Protein AF-A0A550BS12-F1 (afdb_monomer_lite)

Structure (mmCIF, N/CA/C/O backbone):
data_AF-A0A550BS12-F1
#
_entry.id   AF-A0A550BS12-F1
#
loop_
_atom_site.group_PDB
_atom_site.id
_atom_site.type_symbol
_atom_site.label_atom_id
_atom_site.label_alt_id
_atom_site.label_comp_id
_atom_site.label_asym_id
_atom_site.label_entity_id
_atom_site.label_seq_id
_atom_site.pdbx_PDB_ins_code
_atom_site.Cartn_x
_atom_site.Cartn_y
_atom_site.Cartn_z
_atom_site.occupancy
_atom_site.B_iso_or_equiv
_atom_site.auth_seq_id
_atom_site.auth_comp_id
_atom_site.auth_asym_id
_atom_site.auth_atom_id
_atom_site.pdbx_PDB_model_num
ATOM 1 N N . MET A 1 1 ? -56.065 -2.507 -27.564 1.00 44.84 1 MET A N 1
ATOM 2 C CA . MET A 1 1 ? -55.427 -1.195 -27.770 1.00 44.84 1 MET A CA 1
ATOM 3 C C . MET A 1 1 ? -54.197 -1.210 -26.890 1.00 44.84 1 MET A C 1
ATOM 5 O O . MET A 1 1 ? -54.349 -1.292 -25.681 1.00 44.84 1 MET A O 1
ATOM 9 N N . ALA A 1 2 ? -53.031 -1.384 -27.509 1.00 40.47 2 ALA A N 1
ATOM 10 C CA . ALA A 1 2 ? -51.744 -1.452 -26.832 1.00 40.47 2 ALA A CA 1
ATOM 11 C C . ALA A 1 2 ? -51.098 -0.079 -26.998 1.00 40.47 2 ALA A C 1
ATOM 13 O O . ALA A 1 2 ? -50.898 0.345 -28.134 1.00 40.47 2 ALA A O 1
ATOM 14 N N . ASP A 1 3 ? -50.856 0.612 -25.889 1.00 48.25 3 ASP A N 1
ATOM 15 C CA . ASP A 1 3 ? -50.138 1.880 -25.893 1.00 48.25 3 ASP A CA 1
ATOM 16 C C . ASP A 1 3 ? -48.639 1.605 -25.743 1.00 48.25 3 ASP A C 1
ATOM 18 O O . ASP A 1 3 ? -48.168 1.113 -24.715 1.00 48.25 3 ASP A O 1
ATOM 22 N N . ASP A 1 4 ? -47.924 1.905 -26.826 1.00 46.22 4 ASP A N 1
ATOM 23 C CA . ASP A 1 4 ? -46.477 2.070 -26.912 1.00 46.22 4 ASP A CA 1
ATOM 24 C C . ASP A 1 4 ? -46.043 3.218 -25.989 1.00 46.22 4 ASP A C 1
ATOM 26 O O . ASP A 1 4 ? -46.394 4.380 -26.211 1.00 46.22 4 ASP A O 1
ATOM 30 N N . VAL A 1 5 ? -45.255 2.912 -24.957 1.00 51.62 5 VAL A N 1
ATOM 31 C CA . VAL A 1 5 ? -44.595 3.931 -24.132 1.00 51.62 5 VAL A CA 1
ATOM 32 C C . VAL A 1 5 ? -43.124 3.977 -24.522 1.00 51.62 5 VAL A C 1
ATOM 34 O O . VAL A 1 5 ? -42.319 3.141 -24.113 1.00 51.62 5 VAL A O 1
ATOM 37 N N . ALA A 1 6 ? -42.796 4.976 -25.338 1.00 48.19 6 ALA A N 1
ATOM 38 C CA . ALA A 1 6 ? -41.441 5.333 -25.722 1.00 48.19 6 ALA A CA 1
ATOM 39 C C . ALA A 1 6 ? -40.621 5.813 -24.509 1.00 48.19 6 ALA A C 1
ATOM 41 O O . ALA A 1 6 ? -41.079 6.632 -23.708 1.00 48.19 6 ALA A O 1
ATOM 42 N N . CYS A 1 7 ? -39.383 5.328 -24.397 1.00 40.44 7 CYS A N 1
ATOM 43 C CA . CYS A 1 7 ? -38.399 5.818 -23.434 1.00 40.44 7 CYS A CA 1
ATOM 44 C C . CYS A 1 7 ? -37.936 7.242 -23.800 1.00 40.44 7 CYS A C 1
ATOM 46 O O . CYS A 1 7 ? -37.566 7.463 -24.954 1.00 40.44 7 CYS A O 1
ATOM 48 N N . PRO A 1 8 ? -37.870 8.193 -22.851 1.00 42.75 8 PRO A N 1
ATOM 49 C CA . PRO A 1 8 ? -37.235 9.481 -23.101 1.00 42.75 8 PRO A CA 1
ATOM 50 C C . PRO A 1 8 ? -35.701 9.377 -23.065 1.00 42.75 8 PRO A C 1
ATOM 52 O O . PRO A 1 8 ? -35.114 8.809 -22.141 1.00 42.75 8 PRO A O 1
ATOM 55 N N . GLU A 1 9 ? -35.065 9.962 -24.081 1.00 43.22 9 GLU A N 1
ATOM 56 C CA . GLU A 1 9 ? -33.620 10.166 -24.192 1.00 43.22 9 GLU A CA 1
ATOM 57 C C . GLU A 1 9 ? -33.103 11.104 -23.088 1.00 43.22 9 GLU A C 1
ATOM 59 O O . GLU A 1 9 ? -33.682 12.156 -22.808 1.00 43.22 9 GLU A O 1
ATOM 64 N N . VAL A 1 10 ? -31.983 10.733 -22.464 1.00 44.88 10 VAL A N 1
ATOM 65 C CA . VAL A 1 10 ? -31.297 11.552 -21.456 1.00 44.88 10 VAL A CA 1
ATOM 66 C C . VAL A 1 10 ? -30.259 12.446 -22.152 1.00 44.88 10 VAL A C 1
ATOM 68 O O . VAL A 1 10 ? -29.442 11.930 -22.916 1.00 44.88 10 VAL A O 1
ATOM 71 N N . PRO A 1 11 ? -30.229 13.767 -21.889 1.00 38.25 11 PRO A N 1
ATOM 72 C CA . PRO A 1 11 ? -29.261 14.669 -22.504 1.00 38.25 11 PRO A CA 1
ATOM 73 C C . PRO A 1 11 ? -27.847 14.475 -21.937 1.00 38.25 11 PRO A C 1
ATOM 75 O O . PRO A 1 11 ? -27.630 14.427 -20.724 1.00 38.25 11 PRO A O 1
ATOM 78 N N . VAL A 1 12 ? -26.869 14.420 -22.843 1.00 50.84 12 VAL A N 1
ATOM 79 C CA . VAL A 1 12 ? -25.431 14.385 -22.549 1.00 50.84 12 VAL A CA 1
ATOM 80 C C . VAL A 1 12 ? -24.992 15.759 -22.037 1.00 50.84 12 VAL A C 1
ATOM 82 O O . VAL A 1 12 ? -24.910 16.721 -22.799 1.00 50.84 12 VAL A O 1
ATOM 85 N N . ILE A 1 13 ? -24.697 15.861 -20.740 1.00 42.22 13 ILE A N 1
ATOM 86 C CA . ILE A 1 13 ? -24.109 17.067 -20.146 1.00 42.22 13 ILE A CA 1
ATOM 87 C C . ILE A 1 13 ? -22.588 17.000 -20.312 1.00 42.22 13 ILE A C 1
ATOM 89 O O . ILE A 1 13 ? -21.927 16.082 -19.829 1.00 42.22 13 ILE A O 1
ATOM 93 N N . GLY A 1 14 ? -22.059 17.981 -21.046 1.00 37.38 14 GLY A N 1
ATOM 94 C CA . GLY A 1 14 ? -20.660 18.099 -21.436 1.00 37.38 14 GLY A CA 1
ATOM 95 C C . GLY A 1 14 ? -19.685 18.242 -20.266 1.00 37.38 14 GLY A C 1
ATOM 96 O O . GLY A 1 14 ? -19.951 18.910 -19.267 1.00 37.38 14 GLY A O 1
ATOM 97 N N . ALA A 1 15 ? -18.519 17.619 -20.428 1.00 38.50 15 ALA A N 1
ATOM 98 C CA . ALA A 1 15 ? -17.394 17.733 -19.513 1.00 38.50 15 ALA A CA 1
ATOM 99 C C . ALA A 1 15 ? -16.809 19.164 -19.521 1.00 38.50 15 ALA A C 1
ATOM 101 O O . ALA A 1 15 ? -16.601 19.728 -20.599 1.00 38.50 15 ALA A O 1
ATOM 102 N N . PRO A 1 16 ? -16.489 19.762 -18.358 1.00 38.81 16 PRO A N 1
ATOM 103 C CA . PRO A 1 16 ? -15.848 21.069 -18.313 1.00 38.81 16 PRO A CA 1
ATOM 104 C C . PRO A 1 16 ? -14.373 21.000 -18.741 1.00 38.81 16 PRO A C 1
ATOM 106 O O . PRO A 1 16 ? -13.604 20.129 -18.328 1.00 38.81 16 PRO A O 1
ATOM 109 N N . ALA A 1 17 ? -13.993 21.969 -19.575 1.00 41.59 17 ALA A N 1
ATOM 110 C CA . ALA A 1 17 ? -12.669 22.153 -20.152 1.00 41.59 17 ALA A CA 1
ATOM 111 C C . ALA A 1 17 ? -11.564 22.307 -19.088 1.00 41.59 17 ALA A C 1
ATOM 113 O O . ALA A 1 17 ? -11.653 23.134 -18.178 1.00 41.59 17 ALA A O 1
ATOM 114 N N . ARG A 1 18 ? -10.477 21.542 -19.241 1.00 38.53 18 ARG A N 1
ATOM 115 C CA . ARG A 1 18 ? -9.260 21.665 -18.427 1.00 38.53 18 ARG A CA 1
ATOM 116 C C . ARG A 1 18 ? -8.434 22.868 -18.893 1.00 38.53 18 ARG A C 1
ATOM 118 O O . ARG A 1 18 ? -7.925 22.874 -20.011 1.00 38.53 18 ARG A O 1
ATOM 125 N N . ARG A 1 19 ? -8.252 23.861 -18.015 1.00 37.38 19 ARG A N 1
ATOM 126 C CA . ARG A 1 19 ? -7.203 24.886 -18.154 1.00 37.38 19 ARG A CA 1
ATOM 127 C C . ARG A 1 19 ? -5.831 24.220 -18.015 1.00 37.38 19 ARG A C 1
ATOM 129 O O . ARG A 1 19 ? -5.554 23.569 -17.012 1.00 37.38 19 ARG A O 1
ATOM 136 N N . ARG A 1 20 ? -4.990 24.397 -19.031 1.00 35.41 20 ARG A N 1
ATOM 137 C CA . ARG A 1 20 ? -3.573 24.020 -19.048 1.00 35.41 20 ARG A CA 1
ATOM 138 C C . ARG A 1 20 ? -2.805 25.120 -18.308 1.00 35.41 20 ARG A C 1
ATOM 140 O O . ARG A 1 20 ? -2.862 26.269 -18.730 1.00 35.41 20 ARG A O 1
ATOM 147 N N . VAL A 1 21 ? -2.138 24.785 -17.206 1.00 34.66 21 VAL A N 1
ATOM 148 C CA . VAL A 1 21 ? -1.129 25.660 -16.589 1.00 34.66 21 VAL A CA 1
ATOM 149 C C . VAL A 1 21 ? 0.226 25.151 -17.063 1.00 34.66 21 VAL A C 1
ATOM 151 O O . VAL A 1 21 ? 0.545 23.977 -16.883 1.00 34.66 21 VAL A O 1
ATOM 154 N N . GLN A 1 22 ? 0.956 26.020 -17.749 1.00 35.06 22 GLN A N 1
ATOM 155 C CA . GLN A 1 22 ? 2.302 25.801 -18.260 1.00 35.06 22 GLN A CA 1
ATOM 156 C C . GLN A 1 22 ? 3.276 26.314 -17.192 1.00 35.06 22 GLN A C 1
ATOM 158 O O . GLN A 1 22 ? 3.094 27.423 -16.696 1.00 35.06 22 GLN A O 1
ATOM 163 N N . PHE A 1 23 ? 4.240 25.488 -16.789 1.00 32.47 23 PHE A N 1
ATOM 164 C CA . PHE A 1 23 ? 5.355 25.904 -15.941 1.00 32.47 23 PHE A CA 1
ATOM 165 C C . PHE A 1 23 ? 6.615 25.852 -16.797 1.00 32.47 23 PHE A C 1
ATOM 167 O O . PHE A 1 23 ? 7.007 24.776 -17.248 1.00 32.47 23 PHE A O 1
ATOM 174 N N . ASP A 1 24 ? 7.201 27.020 -17.032 1.00 36.47 24 ASP A N 1
ATOM 175 C CA . ASP A 1 24 ? 8.518 27.159 -17.633 1.00 36.47 24 ASP A CA 1
ATOM 176 C C . ASP A 1 24 ? 9.569 26.938 -16.535 1.00 36.47 24 ASP A C 1
ATOM 178 O O . ASP A 1 24 ? 9.563 27.614 -15.505 1.00 36.47 24 ASP A O 1
ATOM 182 N N . CYS A 1 25 ? 10.442 25.949 -16.734 1.00 31.53 25 CYS A N 1
ATOM 183 C CA . CYS A 1 25 ? 11.636 25.749 -15.918 1.00 31.53 25 CYS A CA 1
ATOM 184 C C . CYS A 1 25 ? 12.833 26.324 -16.677 1.00 31.53 25 CYS A C 1
ATOM 186 O O . CYS A 1 25 ? 13.314 25.709 -17.629 1.00 31.53 25 CYS A O 1
ATOM 188 N N . GLU A 1 26 ? 13.317 27.482 -16.242 1.00 35.09 26 GLU A N 1
ATOM 189 C CA . GLU A 1 26 ? 14.605 28.030 -16.660 1.00 35.09 26 GLU A CA 1
ATOM 190 C C . GLU A 1 26 ? 15.681 27.738 -15.605 1.00 35.09 26 GLU A C 1
ATOM 192 O O . GLU A 1 26 ? 15.457 27.903 -14.407 1.00 35.09 26 GLU A O 1
ATOM 197 N N . GLY A 1 27 ? 16.873 27.367 -16.084 1.00 34.84 27 GLY A N 1
ATOM 198 C CA . GLY A 1 27 ? 18.131 27.748 -15.441 1.00 34.84 27 GLY A CA 1
ATOM 199 C C . GLY A 1 27 ? 18.809 26.704 -14.558 1.00 34.84 27 GLY A C 1
ATOM 200 O O . GLY A 1 27 ? 18.853 26.853 -13.342 1.00 34.84 27 GLY A O 1
ATOM 201 N N . ALA A 1 28 ? 19.439 25.706 -15.182 1.00 35.81 28 ALA A N 1
ATOM 202 C CA . ALA A 1 28 ? 20.638 25.089 -14.622 1.00 35.81 28 ALA A CA 1
ATOM 203 C C . ALA A 1 28 ? 21.864 25.910 -15.056 1.00 35.81 28 ALA A C 1
ATOM 205 O O . ALA A 1 28 ? 21.991 26.246 -16.233 1.00 35.81 28 ALA A O 1
ATOM 206 N N . SER A 1 29 ? 22.770 26.197 -14.124 1.00 45.62 29 SER A N 1
ATOM 207 C CA . SER A 1 29 ? 24.131 26.635 -14.436 1.00 45.62 29 SER A CA 1
ATOM 208 C C . SER A 1 29 ? 25.113 26.008 -13.450 1.00 45.62 29 SER A C 1
ATOM 210 O O . SER A 1 29 ? 24.994 26.188 -12.237 1.00 45.62 29 SER A O 1
ATOM 212 N N . GLU A 1 30 ? 26.048 25.256 -14.023 1.00 46.88 30 GLU A N 1
ATOM 213 C CA . GLU A 1 30 ? 27.242 24.649 -13.435 1.00 46.88 30 GLU A CA 1
ATOM 214 C C . GLU A 1 30 ? 28.203 25.683 -12.836 1.00 46.88 30 GLU A C 1
ATOM 216 O O . GLU A 1 30 ? 28.310 26.801 -13.341 1.00 46.88 30 GLU A O 1
ATOM 221 N N . SER A 1 31 ? 28.968 25.284 -11.814 1.00 45.25 31 SER A N 1
ATOM 222 C CA . SER A 1 31 ? 30.443 25.397 -11.813 1.00 45.25 31 SER A CA 1
ATOM 223 C C . SER A 1 31 ? 31.066 24.698 -10.588 1.00 45.25 31 SER A C 1
ATOM 225 O O . SER A 1 31 ? 30.893 25.130 -9.455 1.00 45.25 31 SER A O 1
ATOM 227 N N . ASP A 1 32 ? 31.705 23.557 -10.869 1.00 40.38 32 ASP A N 1
ATOM 228 C CA . ASP A 1 32 ? 33.093 23.135 -10.589 1.00 40.38 32 ASP A CA 1
ATOM 229 C C . ASP A 1 32 ? 33.810 23.257 -9.214 1.00 40.38 32 ASP A C 1
ATOM 231 O O . ASP A 1 32 ? 33.458 24.069 -8.362 1.00 40.38 32 ASP A O 1
ATOM 235 N N . PRO A 1 33 ? 34.841 22.400 -8.984 1.00 59.78 33 PRO A N 1
ATOM 236 C CA . PRO A 1 33 ? 35.255 21.916 -7.667 1.00 59.78 33 PRO A CA 1
ATOM 237 C C . PRO A 1 33 ? 36.542 22.564 -7.126 1.00 59.78 33 PRO A C 1
ATOM 239 O O . PRO A 1 33 ? 37.391 23.036 -7.878 1.00 59.78 33 PRO A O 1
ATOM 242 N N . VAL A 1 34 ? 36.739 22.474 -5.805 1.00 44.56 34 VAL A N 1
ATOM 243 C CA . VAL A 1 34 ? 38.023 22.739 -5.134 1.00 44.56 34 VAL A CA 1
ATOM 244 C C . VAL A 1 34 ? 38.313 21.648 -4.096 1.00 44.56 34 VAL A C 1
ATOM 246 O O . VAL A 1 34 ? 37.509 21.351 -3.217 1.00 44.56 34 VAL A O 1
ATOM 249 N N . SER A 1 35 ? 39.496 21.060 -4.215 1.00 43.62 35 SER A N 1
ATOM 250 C CA . SER A 1 35 ? 40.311 20.408 -3.172 1.00 43.62 35 SER A CA 1
ATOM 251 C C . SER A 1 35 ? 41.733 21.002 -3.321 1.00 43.62 35 SER A C 1
ATOM 253 O O . SER A 1 35 ? 41.942 21.656 -4.352 1.00 43.62 35 SER A O 1
ATOM 255 N N . PRO A 1 36 ? 42.739 20.777 -2.444 1.00 63.91 36 PRO A N 1
ATOM 256 C CA . PRO A 1 36 ? 42.843 19.891 -1.269 1.00 63.91 36 PRO A CA 1
ATOM 257 C C . PRO A 1 36 ? 43.584 20.563 -0.063 1.00 63.91 36 PRO A C 1
ATOM 259 O O . PRO A 1 36 ? 43.604 21.788 0.020 1.00 63.91 36 PRO A O 1
ATOM 262 N N . ASP A 1 37 ? 44.195 19.733 0.804 1.00 45.88 37 ASP A N 1
ATOM 263 C CA . ASP A 1 37 ? 45.230 20.001 1.839 1.00 45.88 37 ASP A CA 1
ATOM 264 C C . ASP A 1 37 ? 44.692 20.352 3.250 1.00 45.88 37 ASP A C 1
ATOM 266 O O . ASP A 1 37 ? 43.723 21.089 3.385 1.00 45.88 37 ASP A O 1
ATOM 270 N N . ASP A 1 38 ? 45.202 19.870 4.392 1.00 45.91 38 ASP A N 1
ATOM 271 C CA . ASP A 1 38 ? 46.393 19.092 4.765 1.00 45.91 38 ASP A CA 1
ATOM 272 C C . ASP A 1 38 ? 46.217 18.591 6.232 1.00 45.91 38 ASP A C 1
ATOM 274 O O . ASP A 1 38 ? 45.546 19.248 7.024 1.00 45.91 38 ASP A O 1
ATOM 278 N N . ASN A 1 39 ? 46.845 17.453 6.563 1.00 47.69 39 ASN A N 1
ATOM 279 C CA . ASN A 1 39 ? 47.357 16.946 7.863 1.00 47.69 39 ASN A CA 1
ATOM 280 C C . ASN A 1 39 ? 46.702 17.329 9.218 1.00 47.69 39 ASN A C 1
ATOM 282 O O . ASN A 1 39 ? 46.759 18.485 9.625 1.00 47.69 39 ASN A O 1
ATOM 286 N N . ASP A 1 40 ? 46.322 16.319 10.022 1.00 50.81 40 ASP A N 1
ATOM 287 C CA . ASP A 1 40 ? 46.572 16.317 11.481 1.00 50.81 40 ASP A CA 1
ATOM 288 C C . ASP A 1 40 ? 46.514 14.882 12.058 1.00 50.81 40 ASP A C 1
ATOM 290 O O . ASP A 1 40 ? 45.444 14.284 12.191 1.00 50.81 40 ASP A O 1
ATOM 294 N N . ASP A 1 41 ? 47.683 14.321 12.384 1.00 50.50 41 ASP A N 1
ATOM 295 C CA . ASP A 1 41 ? 47.837 13.060 13.119 1.00 50.50 41 ASP A CA 1
ATOM 296 C C . ASP A 1 41 ? 47.788 13.346 14.629 1.00 50.50 41 ASP A C 1
ATOM 298 O O . ASP A 1 41 ? 48.803 13.620 15.274 1.00 50.50 41 ASP A O 1
ATOM 302 N N . GLY A 1 42 ? 46.585 13.283 15.202 1.00 43.84 42 GLY A N 1
ATOM 303 C CA . GLY A 1 42 ? 46.337 13.419 16.637 1.00 43.84 42 GLY A CA 1
ATOM 304 C C . GLY A 1 42 ? 45.984 12.085 17.295 1.00 43.84 42 GLY A C 1
ATOM 305 O O . GLY A 1 42 ? 44.813 11.724 17.400 1.00 43.84 42 GLY A O 1
ATOM 306 N N . GLU A 1 43 ? 46.990 11.360 17.785 1.00 48.25 43 GLU A N 1
ATOM 307 C CA . GLU A 1 43 ? 46.813 10.201 18.665 1.00 48.25 43 GLU A CA 1
ATOM 308 C C . GLU A 1 43 ? 46.358 10.681 20.060 1.00 48.25 43 GLU A C 1
ATOM 310 O 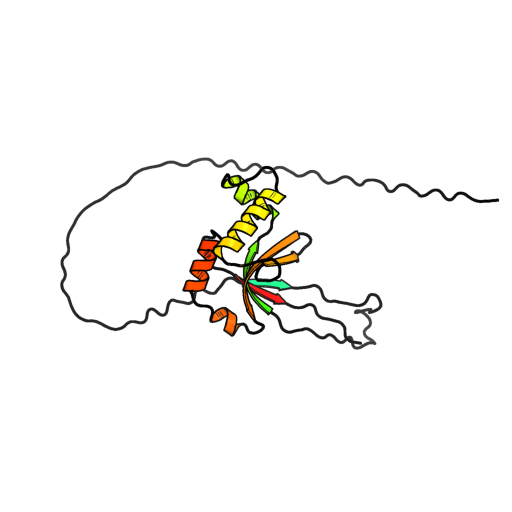O . GLU A 1 43 ? 47.081 11.391 20.763 1.00 48.25 43 GLU A O 1
ATOM 315 N N . GLY A 1 44 ? 45.138 10.320 20.475 1.00 38.56 44 GLY A N 1
ATOM 316 C CA . GLY A 1 44 ? 44.574 10.804 21.734 1.00 38.56 44 GLY A CA 1
ATOM 317 C C . GLY A 1 44 ? 43.327 10.068 22.225 1.00 38.56 44 GLY A C 1
ATOM 318 O O . GLY A 1 44 ? 42.213 10.468 21.924 1.00 38.56 44 GLY A O 1
ATOM 319 N N . LYS A 1 45 ? 43.570 9.085 23.102 1.00 36.34 45 LYS A N 1
ATOM 320 C CA . LYS A 1 45 ? 42.778 8.679 24.282 1.00 36.34 45 LYS A CA 1
ATOM 321 C C . LYS A 1 45 ? 41.338 8.163 24.145 1.00 36.34 45 LYS A C 1
ATOM 323 O O . LYS A 1 45 ? 40.407 8.839 23.722 1.00 36.34 45 LYS A O 1
ATOM 328 N N . ASP A 1 46 ? 41.178 6.997 24.771 1.00 46.12 46 ASP A N 1
ATOM 329 C CA . ASP A 1 46 ? 39.967 6.442 25.368 1.00 46.12 46 ASP A CA 1
ATOM 330 C C . ASP A 1 46 ? 38.957 7.502 25.821 1.00 46.12 46 ASP A C 1
ATOM 332 O O . ASP A 1 46 ? 39.202 8.254 26.766 1.00 46.12 46 ASP A O 1
ATOM 336 N N . THR A 1 47 ? 37.767 7.504 25.219 1.00 33.62 47 THR A N 1
ATOM 337 C CA . THR A 1 47 ? 36.578 7.987 25.922 1.00 33.62 47 THR A CA 1
ATOM 338 C C . THR A 1 47 ? 35.309 7.295 25.436 1.00 33.62 47 THR A C 1
ATOM 340 O O . THR A 1 47 ? 34.963 7.338 24.264 1.00 33.62 47 THR A O 1
ATOM 343 N N . ALA A 1 48 ? 34.604 6.727 26.413 1.00 32.97 48 ALA A N 1
ATOM 344 C CA . ALA A 1 48 ? 33.153 6.662 26.515 1.00 32.97 48 ALA A CA 1
ATOM 345 C C . ALA A 1 48 ? 32.368 5.921 25.419 1.00 32.97 48 ALA A C 1
ATOM 347 O O . ALA A 1 48 ? 32.150 6.395 24.306 1.00 32.97 48 ALA A O 1
ATOM 348 N N . GLY A 1 49 ? 31.735 4.827 25.854 1.00 43.62 49 GLY A N 1
ATOM 349 C CA . GLY A 1 49 ? 30.438 4.460 25.314 1.00 43.62 49 GLY A CA 1
ATOM 350 C C . GLY A 1 49 ? 29.517 5.681 25.321 1.00 43.62 49 GLY A C 1
ATOM 351 O O . GLY A 1 49 ? 29.267 6.286 26.360 1.00 43.62 49 GLY A O 1
ATOM 352 N N . SER A 1 50 ? 29.016 6.033 24.146 1.00 30.16 50 SER A N 1
ATOM 353 C CA . SER A 1 50 ? 27.927 6.982 23.995 1.00 30.16 50 SER A CA 1
ATOM 354 C C . SER A 1 50 ? 27.002 6.464 22.909 1.00 30.16 50 SER A C 1
ATOM 356 O O . SER A 1 50 ? 27.229 6.625 21.714 1.00 30.16 50 SER A O 1
ATOM 358 N N . SER A 1 51 ? 25.998 5.723 23.377 1.00 41.91 51 SER A N 1
ATOM 359 C CA . SER A 1 51 ? 24.602 5.869 22.976 1.00 41.91 51 SER A CA 1
ATOM 360 C C . SER A 1 51 ? 24.374 6.646 21.673 1.00 41.91 51 SER A C 1
ATOM 362 O O . SER A 1 51 ? 24.013 7.820 21.693 1.00 41.91 51 SER A O 1
ATOM 364 N N . LEU A 1 52 ? 24.443 5.952 20.540 1.00 32.19 52 LEU A N 1
ATOM 365 C CA . LEU A 1 52 ? 23.618 6.313 19.393 1.00 32.19 52 LEU A CA 1
ATOM 366 C C . LEU A 1 52 ? 22.346 5.477 19.474 1.00 32.19 52 LEU A C 1
ATOM 368 O O . LEU A 1 52 ? 22.117 4.542 18.707 1.00 32.19 52 LEU A O 1
ATOM 372 N N . THR A 1 53 ? 21.493 5.837 20.434 1.00 36.97 53 THR A N 1
ATOM 373 C CA . THR A 1 53 ? 20.053 5.737 20.230 1.00 36.97 53 THR A CA 1
ATOM 374 C C . THR A 1 53 ? 19.765 6.501 18.943 1.00 36.97 53 THR A C 1
ATOM 376 O O . THR A 1 53 ? 19.625 7.722 18.944 1.00 36.97 53 THR A O 1
ATOM 379 N N . LYS A 1 54 ? 19.762 5.779 17.812 1.00 38.25 54 LYS A N 1
ATOM 380 C CA . LYS A 1 54 ? 19.203 6.253 16.547 1.00 38.25 54 LYS A CA 1
ATOM 381 C C . LYS A 1 54 ? 17.834 6.807 16.903 1.00 38.25 54 LYS A C 1
ATOM 383 O O . LYS A 1 54 ? 16.926 6.044 17.232 1.00 38.25 54 LYS A O 1
ATOM 388 N N . SER A 1 55 ? 17.745 8.133 16.931 1.00 37.44 55 SER A N 1
ATOM 389 C CA . SER A 1 55 ? 16.501 8.867 17.062 1.00 37.44 55 SER A CA 1
ATOM 390 C C . SER A 1 55 ? 15.525 8.218 16.093 1.00 37.44 55 SER A C 1
ATOM 392 O O . SER A 1 55 ? 15.772 8.201 14.886 1.00 37.44 55 SER A O 1
ATOM 394 N N . ALA A 1 56 ? 14.497 7.566 16.637 1.00 46.81 56 ALA A N 1
ATOM 395 C CA . ALA A 1 56 ? 13.441 6.968 15.849 1.00 46.81 56 ALA A CA 1
ATOM 396 C C . ALA A 1 56 ? 12.711 8.129 15.179 1.00 46.81 56 ALA A C 1
ATOM 398 O O . ALA A 1 56 ? 11.800 8.718 15.761 1.00 46.81 56 ALA A O 1
ATOM 399 N N . ALA A 1 57 ? 13.171 8.510 13.986 1.00 56.12 57 ALA A N 1
ATOM 400 C CA . ALA A 1 57 ? 12.438 9.408 13.121 1.00 56.12 57 ALA A CA 1
ATOM 401 C C . ALA A 1 57 ? 11.005 8.872 13.053 1.00 56.12 57 ALA A C 1
ATOM 403 O O . ALA A 1 57 ? 10.793 7.690 12.770 1.00 56.12 57 ALA A O 1
ATOM 404 N N . SER A 1 58 ? 10.041 9.714 13.426 1.00 68.69 58 SER A N 1
ATOM 405 C CA . SER A 1 58 ? 8.632 9.338 13.457 1.00 68.69 58 SER A CA 1
ATOM 406 C C . SER A 1 58 ? 8.255 8.757 12.097 1.00 68.69 58 SER A C 1
ATOM 408 O O . SER A 1 58 ? 8.340 9.450 11.083 1.00 68.69 58 SER A O 1
ATOM 410 N N . MET A 1 59 ? 7.872 7.479 12.068 1.00 82.88 59 MET A N 1
ATOM 411 C CA . MET A 1 59 ? 7.440 6.810 10.844 1.00 82.88 59 MET A CA 1
ATOM 412 C C . MET A 1 59 ? 6.254 7.574 10.247 1.00 82.88 59 MET A C 1
ATOM 414 O O . MET A 1 59 ? 5.355 8.000 10.972 1.00 82.88 59 MET A O 1
ATOM 418 N N . ARG A 1 60 ? 6.257 7.770 8.927 1.00 91.25 60 ARG A N 1
ATOM 419 C CA . ARG A 1 60 ? 5.166 8.466 8.234 1.00 91.25 60 ARG A CA 1
ATOM 420 C C . ARG A 1 60 ? 3.904 7.613 8.281 1.00 91.25 60 ARG A C 1
ATOM 422 O O . ARG A 1 60 ? 3.959 6.416 8.006 1.00 91.25 60 ARG A O 1
ATOM 429 N N . GLU A 1 61 ? 2.772 8.236 8.576 1.00 94.00 61 GLU A N 1
ATOM 430 C CA . GLU A 1 61 ? 1.486 7.548 8.671 1.00 94.00 61 GLU A CA 1
ATOM 431 C C . GLU A 1 61 ? 0.633 7.772 7.419 1.00 94.00 61 GLU A C 1
ATOM 433 O O . GLU A 1 61 ? 0.630 8.855 6.832 1.00 94.00 61 GLU A O 1
ATOM 438 N N . PHE A 1 62 ? -0.118 6.746 7.025 1.00 93.00 62 PHE A N 1
ATOM 439 C CA . PHE A 1 62 ? -1.129 6.818 5.974 1.00 93.00 62 PHE A CA 1
ATOM 440 C C . PHE A 1 62 ? -2.428 6.183 6.478 1.00 93.00 62 PHE A C 1
ATOM 442 O O . PHE A 1 62 ? -2.511 4.970 6.667 1.00 93.00 62 PHE A O 1
ATOM 449 N N . ILE A 1 63 ? -3.450 7.001 6.734 1.00 93.44 63 ILE A N 1
ATOM 450 C CA . ILE A 1 63 ? -4.696 6.542 7.358 1.00 93.44 63 ILE A CA 1
ATOM 451 C C . ILE A 1 63 ? -5.748 6.274 6.283 1.00 93.44 63 ILE A C 1
ATOM 453 O O . ILE A 1 63 ? -6.141 7.171 5.540 1.00 93.44 63 ILE A O 1
ATOM 457 N N . ILE A 1 64 ? -6.258 5.045 6.253 1.00 91.44 64 ILE A N 1
ATOM 458 C CA . ILE A 1 64 ? -7.365 4.621 5.401 1.00 91.44 64 ILE A CA 1
ATOM 459 C C . ILE A 1 64 ? -8.610 4.501 6.273 1.00 91.44 64 ILE A C 1
ATOM 461 O O . ILE A 1 64 ? -8.670 3.656 7.163 1.00 91.44 64 ILE A O 1
ATOM 465 N N . THR A 1 65 ? -9.613 5.343 6.019 1.00 88.19 65 THR A N 1
ATOM 466 C CA . THR A 1 65 ? -10.905 5.283 6.716 1.00 88.19 65 THR A CA 1
ATOM 467 C C . THR A 1 65 ? -11.981 4.773 5.774 1.00 88.19 65 THR A C 1
ATOM 469 O O . THR A 1 65 ? -12.341 5.451 4.813 1.00 88.19 65 THR A O 1
ATOM 472 N N . CYS A 1 66 ? -12.515 3.587 6.060 1.00 82.25 66 CYS A N 1
ATOM 473 C CA . CYS A 1 66 ? -13.616 3.031 5.284 1.00 82.25 66 CYS A CA 1
ATOM 474 C C . CYS A 1 66 ? -14.955 3.695 5.664 1.00 82.25 66 CYS A C 1
ATOM 476 O O . CYS A 1 66 ? -15.211 3.917 6.853 1.00 82.25 66 CYS A O 1
ATOM 478 N N . PRO A 1 67 ? -15.844 3.975 4.691 1.00 83.00 67 PRO A N 1
ATOM 479 C CA . PRO A 1 67 ? -17.191 4.467 4.971 1.00 83.00 67 PRO A CA 1
ATOM 480 C C . PRO A 1 67 ? -17.988 3.497 5.851 1.00 83.00 67 PRO A C 1
ATOM 482 O O . PRO A 1 67 ? -17.906 2.283 5.681 1.00 83.00 67 PRO A O 1
ATOM 485 N N . ASN A 1 68 ? -18.796 4.026 6.771 1.00 85.94 68 ASN A N 1
ATOM 486 C CA . ASN A 1 68 ? -19.651 3.202 7.628 1.00 85.94 68 ASN A CA 1
ATOM 487 C C . ASN A 1 68 ? -20.700 2.441 6.805 1.00 85.94 68 ASN A C 1
ATOM 489 O O . ASN A 1 68 ? -21.280 2.985 5.866 1.00 85.94 68 ASN A O 1
ATOM 493 N N . VAL A 1 69 ? -21.004 1.214 7.222 1.00 84.50 69 VAL A N 1
ATOM 494 C CA . VAL A 1 69 ? -22.052 0.389 6.619 1.00 84.50 69 VAL A CA 1
ATOM 495 C C . VAL A 1 69 ? -23.363 0.658 7.354 1.00 84.50 69 VAL A C 1
ATOM 497 O O . VAL A 1 69 ? -23.567 0.205 8.484 1.00 84.50 69 VAL A O 1
ATOM 500 N N . ILE A 1 70 ? -24.242 1.426 6.709 1.00 84.88 70 ILE A N 1
ATOM 501 C CA . ILE A 1 70 ? -25.565 1.799 7.220 1.00 84.88 70 ILE A CA 1
ATOM 502 C C . ILE A 1 70 ? -26.624 1.164 6.306 1.00 84.88 70 ILE A C 1
ATOM 504 O O . ILE A 1 70 ? -26.624 1.453 5.107 1.00 84.88 70 ILE A O 1
ATOM 508 N N . PRO A 1 71 ? -27.518 0.305 6.826 1.00 84.81 71 PRO A N 1
ATOM 509 C CA . PRO A 1 71 ? -28.588 -0.276 6.026 1.00 84.81 71 PRO A CA 1
ATOM 510 C C . PRO A 1 71 ? -29.521 0.804 5.445 1.00 84.81 71 PRO A C 1
ATOM 512 O O . PRO A 1 71 ? -29.795 1.789 6.132 1.00 84.81 71 PRO A O 1
ATOM 515 N N . PRO A 1 72 ? -30.089 0.614 4.236 1.00 86.31 72 PRO A N 1
ATOM 516 C CA . PRO A 1 72 ? -30.900 1.641 3.564 1.00 86.31 72 PRO A CA 1
ATOM 517 C C . PRO A 1 72 ? -32.121 2.123 4.360 1.00 86.31 72 PRO A C 1
ATOM 519 O O . PRO A 1 72 ? -32.577 3.246 4.177 1.00 86.31 72 PRO A O 1
ATOM 522 N N . HIS A 1 73 ? -32.659 1.274 5.238 1.00 85.00 73 HIS A N 1
ATOM 523 C CA . HIS A 1 73 ? -33.846 1.558 6.046 1.00 85.00 73 HIS A CA 1
ATOM 524 C C . HIS A 1 73 ? -33.533 2.288 7.364 1.00 85.00 73 HIS A C 1
ATOM 526 O O . HIS A 1 73 ? -34.453 2.673 8.083 1.00 85.00 73 HIS A O 1
ATOM 532 N N . VAL A 1 74 ? -32.256 2.470 7.713 1.00 85.19 74 VAL A N 1
ATOM 533 C CA . VAL A 1 74 ? -31.858 3.108 8.971 1.00 85.19 74 VAL A CA 1
ATOM 534 C C . VAL A 1 74 ? -31.796 4.622 8.790 1.00 85.19 74 VAL A C 1
ATOM 536 O O . VAL A 1 74 ? -30.902 5.158 8.135 1.00 85.19 74 VAL A O 1
ATOM 539 N N . ASN A 1 75 ? -32.718 5.335 9.437 1.00 86.44 75 ASN A N 1
ATOM 540 C CA . ASN A 1 75 ? -32.667 6.790 9.526 1.00 86.44 75 ASN A CA 1
ATOM 541 C C . ASN A 1 75 ? -31.819 7.232 10.728 1.00 86.44 75 ASN A C 1
ATOM 543 O O . ASN A 1 75 ? -32.314 7.320 11.850 1.00 86.44 75 ASN A O 1
ATOM 547 N N . LEU A 1 76 ? -30.557 7.595 10.488 1.00 84.62 76 LEU A N 1
ATOM 548 C CA . LEU A 1 76 ? -29.651 8.092 11.536 1.00 84.62 76 LEU A CA 1
ATOM 549 C C . LEU A 1 76 ? -30.099 9.401 12.203 1.00 84.62 76 LEU A C 1
ATOM 551 O O . LEU A 1 76 ? -29.546 9.783 13.232 1.00 84.62 76 LEU A O 1
ATOM 555 N N . ARG A 1 77 ? -31.070 10.115 11.621 1.00 88.88 77 ARG A N 1
ATOM 556 C CA . ARG A 1 77 ? -31.634 11.340 12.205 1.00 88.88 77 ARG A CA 1
ATOM 557 C C . ARG A 1 77 ? -32.784 11.058 13.164 1.00 88.88 77 ARG A C 1
ATOM 559 O O . ARG A 1 77 ? -33.193 11.971 13.880 1.00 88.88 77 ARG A O 1
ATOM 566 N N . ASP A 1 78 ? -33.307 9.834 13.175 1.00 87.06 78 ASP A N 1
ATOM 567 C CA . ASP A 1 78 ? -34.344 9.444 14.116 1.00 87.06 78 ASP A CA 1
ATOM 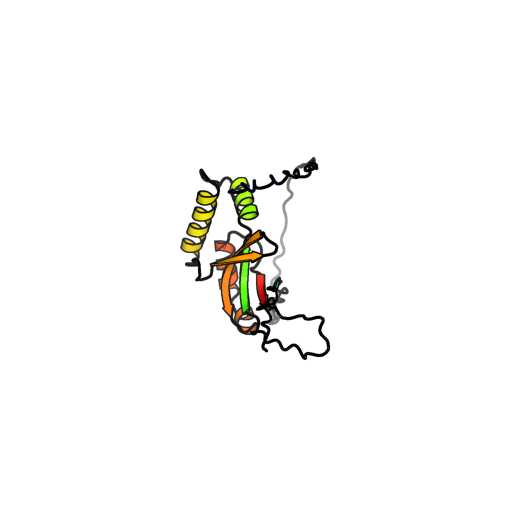568 C C . ASP A 1 78 ? -33.753 9.375 15.528 1.00 87.06 78 ASP A C 1
ATOM 570 O O . ASP A 1 78 ? -32.941 8.503 15.840 1.00 87.06 78 ASP A O 1
ATOM 574 N N . LYS A 1 79 ? -34.149 10.335 16.369 1.00 86.56 79 LYS A N 1
ATOM 575 C CA . LYS A 1 79 ? -33.711 10.443 17.765 1.00 86.56 79 LYS A CA 1
ATOM 576 C C . LYS A 1 79 ? -34.505 9.538 18.709 1.00 86.56 79 LYS A C 1
ATOM 578 O O . LYS A 1 79 ? -34.111 9.406 19.864 1.00 86.56 79 LYS A O 1
ATOM 583 N N . SER A 1 80 ? -35.612 8.949 18.251 1.00 87.00 80 SER A N 1
ATOM 584 C CA . SER A 1 80 ? -36.415 8.015 19.049 1.00 87.00 80 SER A CA 1
ATOM 585 C C . SER A 1 80 ? -35.768 6.630 19.146 1.00 87.00 80 SER A C 1
ATOM 587 O O . SER A 1 80 ? -36.024 5.889 20.094 1.00 87.00 80 SER A O 1
ATOM 589 N N . ILE A 1 81 ? -34.869 6.308 18.208 1.00 83.69 81 ILE A N 1
ATOM 590 C CA . ILE A 1 81 ? -34.161 5.031 18.134 1.00 83.69 81 ILE A CA 1
ATOM 591 C C . ILE A 1 81 ? -32.710 5.223 18.580 1.00 83.69 81 ILE A C 1
ATOM 593 O O . ILE A 1 81 ? -31.980 6.080 18.078 1.00 83.69 81 ILE A O 1
ATOM 597 N N . LYS A 1 82 ? -32.249 4.378 19.509 1.00 85.44 82 LYS A N 1
ATOM 598 C CA . LYS A 1 82 ? -30.832 4.321 19.881 1.00 85.44 82 LYS A CA 1
ATOM 599 C C . LYS A 1 82 ? -30.063 3.496 18.849 1.00 85.44 82 LYS A C 1
ATOM 601 O O . LYS A 1 82 ? -29.983 2.278 18.974 1.00 85.44 82 LYS A O 1
ATOM 606 N N . HIS A 1 83 ? -29.468 4.166 17.866 1.00 84.38 83 HIS A N 1
ATOM 607 C CA . HIS A 1 83 ? -28.586 3.536 16.877 1.00 84.38 83 HIS A CA 1
ATOM 608 C C . HIS A 1 83 ? -27.354 2.927 17.554 1.00 84.38 83 HIS A C 1
ATOM 610 O O . HIS A 1 83 ? -26.682 3.594 18.346 1.00 84.38 83 HIS A O 1
ATOM 616 N N . ARG A 1 84 ? -27.043 1.668 17.243 1.00 87.81 84 ARG A N 1
ATOM 617 C CA . ARG A 1 84 ? -25.856 0.977 17.753 1.00 87.81 84 ARG A CA 1
ATOM 618 C C . ARG A 1 84 ? -24.943 0.607 16.592 1.00 87.81 84 ARG A C 1
ATOM 620 O O . ARG A 1 84 ? -25.391 0.269 15.501 1.00 87.81 84 ARG A O 1
ATOM 627 N N . PHE A 1 85 ? -23.645 0.675 16.850 1.00 88.94 85 PHE A N 1
ATOM 628 C CA . PHE A 1 85 ? -22.614 0.346 15.879 1.00 88.94 85 PHE A CA 1
ATOM 629 C C . PHE A 1 85 ? -21.554 -0.519 16.539 1.00 88.94 85 PHE A C 1
ATOM 631 O O . PHE A 1 85 ? -21.228 -0.324 17.709 1.00 88.94 85 PHE A O 1
ATOM 638 N N . THR A 1 86 ? -20.988 -1.430 15.762 1.00 91.31 86 THR A N 1
ATOM 639 C CA . THR A 1 86 ? -19.760 -2.141 16.101 1.00 91.31 86 THR A CA 1
ATOM 640 C C . THR A 1 86 ? -18.673 -1.767 15.103 1.00 91.31 86 THR A C 1
ATOM 642 O O . THR A 1 86 ? -18.962 -1.443 13.952 1.00 91.31 86 THR A O 1
ATOM 645 N N . GLN A 1 87 ? -17.419 -1.777 15.534 1.00 90.69 87 GLN A N 1
ATOM 646 C CA . GLN A 1 87 ? -16.273 -1.524 14.670 1.00 90.69 87 GLN A CA 1
ATOM 647 C C . GLN A 1 87 ? -15.191 -2.530 15.029 1.00 90.69 87 GLN A C 1
ATOM 649 O O . GLN A 1 87 ? -14.818 -2.649 16.197 1.00 90.69 87 GLN A O 1
ATOM 654 N N . ALA A 1 88 ? -14.694 -3.258 14.033 1.00 88.94 88 ALA A N 1
ATOM 655 C CA . ALA A 1 88 ? -13.523 -4.093 14.243 1.00 88.94 88 ALA A CA 1
ATOM 656 C C . ALA A 1 88 ? -12.305 -3.203 14.561 1.00 88.94 88 ALA A C 1
ATOM 658 O O . ALA A 1 88 ? -12.222 -2.085 14.039 1.00 88.94 88 ALA A O 1
ATOM 659 N N . PRO A 1 89 ? -11.349 -3.679 15.379 1.00 89.81 89 PRO A N 1
ATOM 660 C CA . PRO A 1 89 ? -10.095 -2.969 15.598 1.00 89.81 89 PRO A CA 1
ATOM 661 C C . PRO A 1 89 ? -9.400 -2.619 14.271 1.00 89.81 89 PRO A C 1
ATOM 663 O O . PRO A 1 89 ? -9.585 -3.328 13.272 1.00 89.81 89 PRO A O 1
ATOM 666 N N . PRO A 1 90 ? -8.605 -1.537 14.234 1.00 92.81 90 PRO A N 1
ATOM 667 C CA . 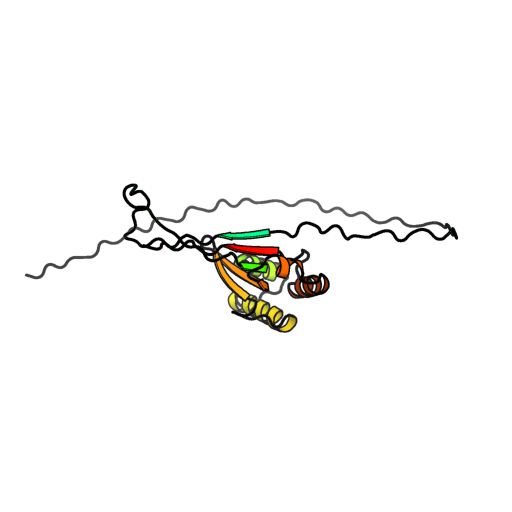PRO A 1 90 ? -7.826 -1.207 13.053 1.00 92.81 90 PRO A CA 1
ATOM 668 C C . PRO A 1 90 ? -6.793 -2.299 12.755 1.00 92.81 90 PRO A C 1
ATOM 670 O O . PRO A 1 90 ? -6.338 -3.023 13.643 1.00 92.81 90 PRO A O 1
ATOM 673 N N . SER A 1 91 ? -6.409 -2.394 11.487 1.00 94.31 91 SER A N 1
ATOM 674 C CA . SER A 1 91 ? -5.251 -3.176 11.055 1.00 94.31 91 SER A CA 1
ATOM 675 C C . SER A 1 91 ? -4.115 -2.234 10.688 1.00 94.31 91 SER A C 1
ATOM 677 O O . SER A 1 91 ? -4.332 -1.217 10.038 1.00 94.31 91 SER A O 1
ATOM 679 N N . TYR A 1 92 ? -2.903 -2.585 11.086 1.00 95.94 92 TYR A N 1
ATOM 680 C CA . TYR A 1 92 ? -1.693 -1.821 10.824 1.00 95.94 92 TYR A CA 1
ATOM 681 C C . TYR A 1 92 ? -0.858 -2.563 9.788 1.00 95.94 92 TYR A C 1
ATOM 683 O O . TYR A 1 92 ? -0.677 -3.778 9.898 1.00 95.94 92 TYR A O 1
ATOM 691 N N . LEU A 1 93 ? -0.355 -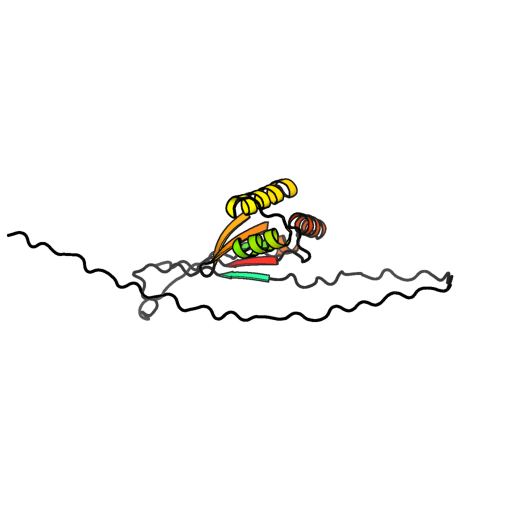1.843 8.791 1.00 96.56 93 LEU A N 1
ATOM 692 C CA . LEU A 1 93 ? 0.511 -2.386 7.754 1.00 96.56 93 LEU A CA 1
ATOM 693 C C . LEU A 1 93 ? 1.783 -1.548 7.637 1.00 96.56 93 LEU A C 1
ATOM 695 O O . LEU A 1 93 ? 1.760 -0.345 7.887 1.00 96.56 93 LEU A O 1
ATOM 699 N N . LEU A 1 94 ? 2.875 -2.189 7.230 1.00 97.25 94 LEU A N 1
ATOM 700 C CA . LEU A 1 94 ? 4.122 -1.517 6.867 1.00 97.25 94 LEU A CA 1
ATOM 701 C C . LEU A 1 94 ? 4.318 -1.626 5.360 1.00 97.25 94 LEU A C 1
ATOM 703 O O . LEU A 1 94 ? 4.569 -2.726 4.859 1.00 97.25 94 LEU A O 1
ATOM 707 N N . GLY A 1 95 ? 4.150 -0.520 4.638 1.00 97.06 95 GLY A N 1
ATOM 708 C CA . GLY A 1 95 ? 4.004 -0.587 3.188 1.00 97.06 95 GLY A CA 1
ATOM 709 C C . GLY A 1 95 ? 4.056 0.743 2.447 1.00 97.06 95 GLY A C 1
ATOM 710 O O . GLY A 1 95 ? 4.277 1.798 3.033 1.00 97.06 95 GLY A O 1
ATOM 711 N N . TYR A 1 96 ? 3.800 0.684 1.144 1.00 96.19 96 TYR A N 1
ATOM 712 C CA . TYR A 1 96 ? 3.638 1.841 0.272 1.00 96.19 96 TYR A CA 1
ATOM 713 C C . TYR A 1 96 ? 2.247 1.826 -0.373 1.00 96.19 96 TYR A C 1
ATOM 715 O O . TYR A 1 96 ? 1.835 0.794 -0.916 1.00 96.19 96 TYR A O 1
ATOM 723 N N . PRO A 1 97 ? 1.520 2.955 -0.353 1.00 94.31 97 PRO A N 1
ATOM 724 C CA . PRO A 1 97 ? 0.385 3.150 -1.236 1.00 94.31 97 PRO A CA 1
ATOM 725 C C . PRO A 1 97 ? 0.892 3.519 -2.638 1.00 94.31 97 PRO A C 1
ATOM 727 O O . PRO A 1 97 ? 1.558 4.534 -2.820 1.00 94.31 97 PRO A O 1
ATOM 730 N N . ALA A 1 98 ? 0.556 2.713 -3.640 1.00 94.12 98 ALA A N 1
ATOM 731 C CA . ALA A 1 98 ? 0.840 2.988 -5.042 1.00 94.12 98 ALA A CA 1
ATOM 732 C C . ALA A 1 98 ? -0.463 3.294 -5.786 1.00 94.12 98 ALA A C 1
ATOM 734 O O . ALA A 1 98 ? -1.416 2.522 -5.740 1.00 94.12 98 ALA A O 1
ATOM 735 N N . ILE A 1 99 ? -0.511 4.420 -6.493 1.00 95.44 99 ILE A N 1
ATOM 736 C CA . ILE A 1 99 ? -1.633 4.757 -7.374 1.00 95.44 99 ILE A CA 1
ATOM 737 C C . ILE A 1 99 ? -1.229 4.329 -8.788 1.00 95.44 99 ILE A C 1
ATOM 739 O O . ILE A 1 99 ? -0.293 4.921 -9.331 1.00 95.44 99 ILE A O 1
ATOM 743 N N . PRO A 1 100 ? -1.905 3.359 -9.436 1.00 95.88 100 PRO A N 1
ATOM 744 C CA . PRO A 1 100 ? -1.453 2.786 -10.710 1.00 95.88 100 PRO A CA 1
ATOM 745 C C . PRO A 1 100 ? -1.281 3.811 -11.829 1.00 95.88 100 PRO A C 1
ATOM 747 O O . PRO A 1 100 ? -0.496 3.617 -12.750 1.00 95.88 100 PRO A O 1
ATOM 750 N N . ARG A 1 101 ? -2.041 4.910 -11.785 1.00 95.56 101 ARG A N 1
ATOM 751 C CA . ARG A 1 101 ? -1.886 6.027 -12.724 1.00 95.56 101 ARG A CA 1
ATOM 752 C C . ARG A 1 101 ? -0.547 6.740 -12.530 1.00 95.56 101 ARG A C 1
ATOM 754 O O . ARG A 1 101 ? 0.197 6.876 -13.490 1.00 95.56 101 ARG A O 1
ATOM 761 N N . ILE A 1 102 ? -0.243 7.143 -11.298 1.00 94.88 102 ILE A N 1
ATOM 762 C CA . ILE A 1 102 ? 1.003 7.843 -10.958 1.00 94.88 102 ILE A CA 1
ATOM 763 C C . ILE A 1 102 ? 2.202 6.924 -11.194 1.00 94.88 102 ILE A C 1
ATOM 765 O O . ILE A 1 102 ? 3.168 7.327 -11.832 1.00 94.88 102 ILE A O 1
ATOM 769 N N . LEU A 1 103 ? 2.096 5.668 -10.759 1.00 95.06 103 LEU A N 1
ATOM 770 C CA . LEU A 1 103 ? 3.122 4.653 -10.966 1.00 95.06 103 LEU A CA 1
ATOM 771 C C . LEU A 1 103 ? 3.435 4.460 -12.456 1.00 95.06 103 LEU A C 1
ATOM 773 O O . LEU A 1 103 ? 4.600 4.442 -12.842 1.00 95.06 103 LEU A O 1
ATOM 777 N N . TYR A 1 104 ? 2.409 4.349 -13.304 1.00 96.31 104 TYR A N 1
ATOM 778 C CA . TYR A 1 104 ? 2.611 4.261 -14.748 1.00 96.31 104 TYR A CA 1
ATOM 779 C C . TYR A 1 104 ? 3.350 5.491 -15.293 1.00 96.31 104 TYR A C 1
ATOM 781 O O . TYR A 1 104 ? 4.346 5.337 -15.998 1.00 96.31 104 TYR A O 1
ATOM 789 N N . ASP A 1 105 ? 2.913 6.699 -14.927 1.00 95.81 105 ASP A N 1
ATOM 790 C CA . ASP A 1 105 ? 3.542 7.944 -15.379 1.00 95.81 105 ASP A CA 1
ATOM 791 C C . ASP A 1 105 ? 5.024 8.020 -14.954 1.00 95.81 105 ASP A C 1
ATOM 793 O O . ASP A 1 105 ? 5.880 8.469 -15.719 1.00 95.81 105 ASP A O 1
ATOM 797 N N . GLU A 1 106 ? 5.361 7.542 -13.755 1.00 93.62 106 GLU A N 1
ATOM 798 C CA . GLU A 1 106 ? 6.743 7.441 -13.276 1.00 93.62 106 GLU A CA 1
ATOM 799 C C . GLU A 1 106 ? 7.566 6.402 -14.045 1.00 93.62 106 GLU A C 1
ATOM 801 O O . GLU A 1 106 ? 8.717 6.666 -14.402 1.00 93.62 106 GLU A O 1
ATOM 806 N N . LEU A 1 107 ? 6.993 5.235 -14.351 1.00 94.38 107 LEU A N 1
ATOM 807 C CA . LEU A 1 107 ? 7.659 4.202 -15.148 1.00 94.38 107 LEU A CA 1
ATOM 808 C C . LEU A 1 107 ? 7.922 4.672 -16.582 1.00 94.38 107 LEU A C 1
ATOM 810 O O . LEU A 1 107 ? 8.999 4.404 -17.120 1.00 94.38 107 LEU A O 1
ATOM 814 N N . VAL A 1 108 ? 6.996 5.433 -17.172 1.00 95.25 108 VAL A N 1
ATOM 815 C CA . VAL A 1 108 ? 7.184 6.084 -18.477 1.00 95.25 108 VAL A CA 1
ATOM 816 C C . VAL A 1 108 ? 8.346 7.073 -18.421 1.00 95.25 108 VAL A C 1
ATOM 818 O O . VAL A 1 108 ? 9.236 6.996 -19.267 1.00 95.25 108 VAL A O 1
ATOM 821 N N . LYS A 1 109 ? 8.396 7.948 -17.405 1.00 95.12 109 LYS A N 1
ATOM 822 C CA . LYS A 1 109 ? 9.501 8.909 -17.216 1.00 95.12 109 LYS A CA 1
ATOM 823 C C . LYS A 1 109 ? 10.864 8.228 -17.074 1.00 95.12 109 LYS A C 1
ATOM 825 O O . LYS A 1 109 ? 11.861 8.769 -17.534 1.00 95.12 109 LYS A O 1
ATOM 830 N N . ARG A 1 110 ? 10.906 7.037 -16.468 1.00 92.62 110 ARG A N 1
ATOM 831 C CA . ARG A 1 110 ? 12.120 6.209 -16.332 1.00 92.62 110 ARG A CA 1
ATOM 832 C C . ARG A 1 110 ? 12.445 5.383 -17.588 1.00 92.62 110 ARG A C 1
ATOM 834 O O . ARG A 1 110 ? 13.384 4.596 -17.555 1.00 92.62 110 ARG A O 1
ATOM 841 N N . GLY A 1 111 ? 11.669 5.500 -18.668 1.00 93.62 111 GLY A N 1
ATOM 842 C CA . GLY A 1 111 ? 11.883 4.739 -19.903 1.00 93.62 111 GLY A CA 1
ATOM 843 C C . GLY A 1 111 ? 11.544 3.246 -19.799 1.00 93.62 111 GLY A C 1
ATOM 844 O O . GLY A 1 111 ? 12.004 2.462 -20.619 1.00 93.62 111 GLY A O 1
ATOM 845 N N . ARG A 1 112 ? 10.743 2.837 -18.805 1.00 92.69 112 ARG A N 1
ATOM 846 C CA . ARG A 1 112 ? 10.374 1.430 -18.539 1.00 92.69 112 ARG A CA 1
ATOM 847 C C . ARG A 1 112 ? 8.958 1.067 -18.983 1.00 92.69 112 ARG A C 1
ATOM 849 O O . ARG A 1 112 ? 8.388 0.094 -18.497 1.00 92.69 112 ARG A O 1
ATOM 856 N N . HIS A 1 113 ? 8.365 1.867 -19.861 1.00 94.25 113 HIS A N 1
ATOM 857 C CA . HIS A 1 113 ? 7.042 1.571 -20.391 1.00 94.25 113 HIS A CA 1
ATOM 858 C C . HIS A 1 113 ? 7.114 0.443 -21.422 1.00 94.25 113 HIS A C 1
ATOM 860 O O . HIS A 1 113 ? 8.070 0.330 -22.188 1.00 94.25 113 HIS A O 1
ATOM 866 N N . LEU A 1 114 ? 6.084 -0.391 -21.424 1.00 93.94 114 LEU A N 1
ATOM 867 C CA . LEU A 1 114 ? 5.860 -1.423 -22.426 1.00 93.94 114 LEU A CA 1
ATOM 868 C C . LEU A 1 114 ? 4.778 -0.969 -23.413 1.00 93.94 114 LEU A C 1
ATOM 870 O O . LEU A 1 114 ? 4.334 0.178 -23.399 1.00 93.94 114 LEU A O 1
ATOM 874 N N . GLN A 1 115 ? 4.355 -1.884 -24.285 1.00 93.62 115 GLN A N 1
ATOM 875 C CA . GLN A 1 115 ? 3.390 -1.621 -25.357 1.00 93.62 115 GLN A CA 1
ATOM 876 C C . GLN A 1 115 ? 2.032 -1.105 -24.851 1.00 93.62 115 GLN A C 1
ATOM 878 O O . GLN A 1 115 ? 1.346 -0.391 -25.578 1.00 93.62 115 GLN A O 1
ATOM 883 N N . SER A 1 116 ? 1.644 -1.455 -23.620 1.00 96.06 116 SER A N 1
ATOM 884 C CA . SER A 1 116 ? 0.424 -0.962 -22.982 1.00 96.06 116 SER A CA 1
ATOM 885 C C . SER A 1 116 ? 0.645 -0.593 -21.518 1.00 96.06 116 SER A C 1
ATOM 887 O O . SER A 1 116 ? 1.641 -0.970 -20.884 1.00 96.06 116 SER A O 1
ATOM 889 N N . ARG A 1 117 ? -0.325 0.141 -20.965 1.00 95.12 117 ARG A N 1
ATOM 890 C CA . ARG A 1 117 ? -0.362 0.479 -19.543 1.00 95.12 117 ARG A CA 1
ATOM 891 C C . ARG A 1 117 ? -0.475 -0.771 -18.679 1.00 95.12 117 ARG A C 1
ATOM 893 O O . ARG A 1 117 ? 0.271 -0.878 -17.711 1.00 95.12 117 ARG A O 1
ATOM 900 N N . GLU A 1 118 ? -1.360 -1.701 -19.035 1.00 96.50 118 GLU A N 1
ATOM 901 C CA . GLU A 1 118 ? -1.529 -2.964 -18.311 1.00 96.50 118 GLU A CA 1
ATOM 902 C C . GLU A 1 118 ? -0.217 -3.747 -18.293 1.00 96.50 118 GLU A C 1
ATOM 904 O O . GLU A 1 118 ? 0.294 -4.038 -17.219 1.00 96.50 118 GLU A O 1
ATOM 909 N N . ALA A 1 119 ? 0.407 -3.957 -19.458 1.00 96.75 119 ALA A N 1
ATOM 910 C CA . ALA A 1 119 ? 1.669 -4.687 -19.551 1.00 96.75 119 ALA A CA 1
ATOM 911 C C . ALA A 1 119 ? 2.774 -4.041 -18.700 1.00 96.75 119 ALA A C 1
ATOM 913 O O . ALA A 1 119 ? 3.541 -4.738 -18.040 1.00 96.75 119 ALA A O 1
ATOM 914 N N . THR A 1 120 ? 2.846 -2.707 -18.688 1.00 96.81 120 THR A N 1
ATOM 915 C CA . THR A 1 120 ? 3.827 -1.961 -17.883 1.00 96.81 120 THR A CA 1
ATOM 916 C C . THR A 1 120 ? 3.623 -2.193 -16.384 1.00 96.81 120 THR A C 1
ATOM 918 O O . THR A 1 120 ? 4.584 -2.436 -15.654 1.00 96.81 120 THR A O 1
ATOM 921 N N . LEU A 1 121 ? 2.375 -2.120 -15.919 1.00 96.69 121 LEU A N 1
ATOM 922 C CA . LEU A 1 121 ? 2.040 -2.310 -14.510 1.00 96.69 121 LEU A CA 1
ATOM 923 C C . LEU A 1 121 ? 2.183 -3.776 -14.077 1.00 96.69 121 LEU A C 1
ATOM 925 O O . LEU A 1 121 ? 2.695 -4.037 -12.990 1.00 96.69 121 LEU A O 1
ATOM 929 N N . ASP A 1 122 ? 1.820 -4.725 -14.939 1.00 96.50 122 ASP A N 1
ATOM 930 C CA . ASP A 1 122 ? 2.009 -6.158 -14.704 1.00 96.50 122 ASP A CA 1
ATOM 931 C C . ASP A 1 122 ? 3.496 -6.519 -14.624 1.00 96.50 122 ASP A C 1
ATOM 933 O O . ASP A 1 122 ? 3.911 -7.266 -13.739 1.00 96.50 122 ASP A O 1
ATOM 937 N N . ALA A 1 123 ? 4.332 -5.939 -15.491 1.00 96.38 123 ALA A N 1
ATOM 938 C CA . ALA A 1 123 ? 5.779 -6.125 -15.433 1.00 96.38 123 ALA A CA 1
ATOM 939 C C . ALA A 1 123 ? 6.382 -5.578 -14.129 1.00 96.38 123 ALA A C 1
ATOM 941 O O . ALA A 1 123 ? 7.296 -6.186 -13.565 1.00 96.38 123 ALA A O 1
ATOM 942 N N . TRP A 1 124 ? 5.858 -4.458 -13.623 1.00 95.50 124 TRP A N 1
ATOM 943 C CA . TRP A 1 124 ? 6.255 -3.918 -12.324 1.00 95.50 124 TRP A CA 1
ATOM 944 C C . TRP A 1 124 ? 5.837 -4.838 -11.169 1.00 95.50 124 TRP A C 1
ATOM 946 O O . TRP A 1 124 ? 6.675 -5.165 -10.328 1.00 95.50 124 TRP A O 1
ATOM 956 N N . LEU A 1 125 ? 4.594 -5.334 -11.166 1.00 95.94 125 LEU A N 1
ATOM 957 C CA . LEU A 1 125 ? 4.122 -6.306 -10.170 1.00 95.94 125 LEU A CA 1
ATOM 958 C C . LEU A 1 125 ? 4.965 -7.586 -10.189 1.00 95.94 125 LEU A C 1
ATOM 960 O O . LEU A 1 125 ? 5.395 -8.051 -9.138 1.00 95.94 125 LEU A O 1
ATOM 964 N N . ALA A 1 126 ? 5.279 -8.108 -11.377 1.00 96.00 126 ALA A N 1
ATOM 965 C CA . ALA A 1 126 ? 6.139 -9.277 -11.536 1.00 96.00 126 ALA A CA 1
ATOM 966 C C . ALA A 1 126 ? 7.575 -9.023 -11.040 1.00 96.00 126 ALA A C 1
ATOM 968 O O . ALA A 1 126 ? 8.244 -9.940 -10.558 1.00 96.00 126 ALA A O 1
ATOM 969 N N . SER A 1 127 ? 8.076 -7.788 -11.150 1.00 94.94 127 SER A N 1
ATOM 970 C CA . SER A 1 127 ? 9.368 -7.406 -10.570 1.00 94.94 127 SER A CA 1
ATOM 971 C C . SER A 1 127 ? 9.320 -7.424 -9.043 1.00 94.94 127 SER A C 1
ATOM 973 O O . SER A 1 127 ? 10.226 -7.977 -8.420 1.00 94.94 127 SER A O 1
ATOM 975 N N . ILE A 1 128 ? 8.256 -6.883 -8.442 1.00 94.81 128 ILE A N 1
ATOM 976 C CA . ILE A 1 128 ? 8.052 -6.927 -6.988 1.00 94.81 128 ILE A CA 1
ATOM 977 C C . ILE A 1 128 ? 7.959 -8.367 -6.504 1.00 94.81 128 ILE A C 1
ATOM 979 O O . ILE A 1 128 ? 8.675 -8.734 -5.574 1.00 94.81 128 ILE A O 1
ATOM 983 N N . GLU A 1 129 ? 7.132 -9.193 -7.144 1.00 96.25 129 GLU A N 1
ATOM 984 C CA . GLU A 1 129 ? 6.984 -10.606 -6.793 1.00 96.25 129 GLU A CA 1
ATOM 985 C C . GLU A 1 129 ? 8.334 -11.328 -6.839 1.00 96.25 129 GLU A C 1
ATOM 987 O O . GLU A 1 129 ? 8.693 -12.034 -5.901 1.00 96.25 129 GLU A O 1
ATOM 992 N N . ARG A 1 130 ? 9.145 -11.093 -7.875 1.00 96.06 130 ARG A N 1
ATOM 993 C CA . ARG A 1 130 ? 10.477 -11.703 -7.990 1.00 96.06 130 ARG A CA 1
ATOM 994 C C . ARG A 1 130 ? 11.430 -11.280 -6.872 1.00 96.06 130 ARG A C 1
ATOM 996 O O . ARG A 1 130 ? 12.240 -12.089 -6.433 1.00 96.06 130 ARG A O 1
ATOM 1003 N N . GLN A 1 131 ? 11.377 -10.018 -6.451 1.00 94.12 131 GLN A N 1
ATOM 1004 C CA . GLN A 1 131 ? 12.314 -9.463 -5.470 1.00 94.12 131 GLN A CA 1
ATOM 1005 C C . GLN A 1 131 ? 11.884 -9.705 -4.018 1.00 94.12 131 GLN A C 1
ATOM 1007 O O . GLN A 1 131 ? 12.732 -9.781 -3.134 1.00 94.12 131 GLN A O 1
ATOM 1012 N N . THR A 1 132 ? 10.579 -9.815 -3.767 1.00 93.56 132 THR A N 1
ATOM 1013 C CA . THR A 1 132 ? 10.006 -9.827 -2.409 1.00 93.56 132 THR A CA 1
ATOM 1014 C C . THR A 1 132 ? 9.132 -11.046 -2.117 1.00 93.56 132 THR A C 1
ATOM 1016 O O . THR A 1 132 ? 8.832 -11.324 -0.958 1.00 93.56 132 THR A O 1
ATOM 1019 N N . GLY A 1 133 ? 8.688 -11.770 -3.146 1.00 95.00 133 GLY A N 1
ATOM 1020 C CA . GLY A 1 133 ? 7.699 -12.843 -3.033 1.00 95.00 133 GLY A CA 1
ATOM 1021 C C . GLY A 1 133 ? 6.275 -12.363 -2.735 1.00 95.00 133 GLY A C 1
ATOM 1022 O O . GLY A 1 133 ? 5.416 -13.193 -2.424 1.00 95.00 133 GLY A O 1
ATOM 1023 N N . LEU A 1 134 ? 6.016 -11.050 -2.776 1.00 96.06 134 LEU A N 1
ATOM 1024 C CA . LEU A 1 134 ? 4.688 -10.487 -2.540 1.00 96.06 134 LEU A CA 1
ATOM 1025 C C . LEU A 1 134 ? 3.790 -10.661 -3.768 1.00 96.06 134 LEU A C 1
ATOM 1027 O O . LEU A 1 134 ? 4.208 -10.414 -4.896 1.00 96.06 134 LEU A O 1
ATOM 1031 N N . THR A 1 135 ? 2.536 -11.039 -3.531 1.00 96.19 135 THR A N 1
ATOM 1032 C CA . THR A 1 135 ? 1.524 -11.257 -4.573 1.00 96.19 135 THR A CA 1
ATOM 1033 C C . THR A 1 135 ? 0.170 -10.685 -4.158 1.00 96.19 135 THR A C 1
ATOM 1035 O O . THR A 1 135 ? -0.038 -10.263 -3.014 1.00 96.19 135 THR A O 1
ATOM 1038 N N . TRP A 1 136 ? -0.788 -10.664 -5.087 1.00 95.94 136 TRP A N 1
ATOM 1039 C CA . TRP A 1 136 ? -2.166 -10.282 -4.786 1.00 95.94 136 TRP A CA 1
ATOM 1040 C C . TRP A 1 136 ? -2.761 -11.140 -3.665 1.00 95.94 136 TRP A C 1
ATOM 1042 O O . TRP A 1 136 ? -2.724 -12.366 -3.705 1.00 95.94 136 TRP A O 1
ATOM 1052 N N . GLY A 1 137 ? -3.297 -10.483 -2.636 1.00 92.38 137 GLY A N 1
ATOM 1053 C CA . GLY A 1 137 ? -3.803 -11.129 -1.423 1.00 92.38 137 GLY A CA 1
ATOM 1054 C C . GLY A 1 137 ? -2.713 -11.537 -0.422 1.00 92.38 137 GLY A C 1
ATOM 1055 O O . GLY A 1 137 ? -3.031 -11.842 0.727 1.00 92.38 137 GLY A O 1
ATOM 1056 N N . LYS A 1 138 ? -1.433 -11.483 -0.807 1.00 93.31 138 LYS A N 1
ATOM 1057 C CA . LYS A 1 138 ? -0.278 -11.790 0.044 1.00 93.31 138 LYS A CA 1
ATOM 1058 C C . LYS A 1 138 ? 0.756 -10.666 -0.031 1.00 93.31 138 LYS A C 1
ATOM 1060 O O . LYS A 1 138 ? 1.798 -10.786 -0.668 1.00 93.31 138 LYS A O 1
ATOM 1065 N N . GLY A 1 139 ? 0.439 -9.564 0.642 1.00 94.19 139 GLY A N 1
ATOM 1066 C CA . GLY A 1 139 ? 1.282 -8.366 0.686 1.00 94.19 139 GLY A CA 1
ATOM 1067 C C . GLY A 1 139 ? 1.004 -7.357 -0.421 1.00 94.19 139 GLY A C 1
ATOM 1068 O O . GLY A 1 139 ? 1.552 -6.266 -0.378 1.00 94.19 139 GLY A O 1
ATOM 1069 N N . ILE A 1 140 ? 0.118 -7.666 -1.371 1.00 96.81 140 ILE A N 1
ATOM 1070 C CA . ILE A 1 140 ? -0.440 -6.678 -2.298 1.00 96.81 140 ILE A CA 1
ATOM 1071 C C . ILE A 1 140 ? -1.964 -6.712 -2.191 1.00 96.81 140 ILE A C 1
ATOM 1073 O O . ILE A 1 140 ? -2.587 -7.762 -2.361 1.00 96.81 140 ILE A O 1
ATOM 1077 N N . GLN A 1 141 ? -2.577 -5.567 -1.901 1.00 95.00 141 GLN A N 1
ATOM 1078 C CA . GLN A 1 141 ? -4.026 -5.427 -1.771 1.00 95.00 141 GLN A CA 1
ATOM 1079 C C . GLN A 1 141 ? -4.525 -4.255 -2.613 1.00 95.00 141 GLN A C 1
ATOM 1081 O O . GLN A 1 141 ? -3.933 -3.180 -2.609 1.00 95.00 141 GLN A O 1
ATOM 1086 N N . LYS A 1 142 ? -5.622 -4.468 -3.338 1.00 94.75 142 LYS A N 1
ATOM 1087 C CA . LYS A 1 142 ? -6.289 -3.429 -4.120 1.00 94.75 142 LYS A CA 1
ATOM 1088 C C . LYS A 1 142 ? -7.398 -2.802 -3.287 1.00 94.75 142 LYS A C 1
ATOM 1090 O O . LYS A 1 142 ? -8.237 -3.518 -2.753 1.00 94.75 142 LYS A O 1
ATOM 1095 N N . GLU A 1 143 ? -7.423 -1.480 -3.246 1.00 90.62 143 GLU A N 1
ATOM 1096 C CA . GLU A 1 143 ? -8.450 -0.682 -2.585 1.00 90.62 143 GLU A CA 1
ATOM 1097 C C . GLU A 1 143 ? -8.964 0.407 -3.521 1.00 90.62 143 GLU A C 1
ATOM 1099 O O . GLU A 1 143 ? -8.227 0.920 -4.362 1.00 90.62 143 GLU A O 1
ATOM 1104 N N . ILE A 1 144 ? -10.234 0.779 -3.364 1.00 90.62 144 ILE A N 1
ATOM 1105 C CA . ILE A 1 144 ? -10.801 1.956 -4.027 1.00 90.62 144 ILE A CA 1
ATOM 1106 C C . ILE A 1 144 ? -10.969 3.045 -2.973 1.00 90.62 144 ILE A C 1
ATOM 1108 O O . ILE A 1 144 ? -11.846 2.956 -2.114 1.00 90.62 144 ILE A O 1
ATOM 1112 N N . LEU A 1 145 ? -10.130 4.076 -3.038 1.00 86.56 145 LEU A N 1
ATOM 1113 C CA . LEU A 1 145 ? -10.134 5.199 -2.102 1.00 86.56 145 LEU A CA 1
ATOM 1114 C C . LEU A 1 145 ? -10.497 6.467 -2.869 1.00 86.56 145 LEU A C 1
ATOM 1116 O O . LEU A 1 145 ? -9.881 6.775 -3.880 1.00 86.56 145 LEU A O 1
ATOM 1120 N N . ALA A 1 146 ? -11.526 7.191 -2.419 1.00 85.81 146 ALA A N 1
ATOM 1121 C CA . ALA A 1 146 ? -11.988 8.424 -3.071 1.00 85.81 146 ALA A CA 1
ATOM 1122 C C . ALA A 1 146 ? -12.201 8.293 -4.602 1.00 85.81 146 ALA A C 1
ATOM 1124 O O . ALA A 1 146 ? -11.903 9.214 -5.356 1.00 85.81 146 ALA A O 1
ATOM 1125 N N . HIS A 1 147 ? -12.741 7.152 -5.051 1.00 88.31 147 HIS A N 1
ATOM 1126 C CA . HIS A 1 147 ? -12.958 6.803 -6.468 1.00 88.31 147 HIS A CA 1
ATOM 1127 C C . HIS A 1 147 ? -11.687 6.589 -7.310 1.00 88.31 147 HIS A C 1
ATOM 1129 O O . HIS A 1 147 ? -11.790 6.429 -8.525 1.00 88.31 147 HIS A O 1
ATOM 1135 N N . GLU A 1 148 ? -10.508 6.533 -6.692 1.00 92.94 148 GLU A N 1
ATOM 1136 C CA . GLU A 1 148 ? -9.253 6.151 -7.337 1.00 92.94 148 GLU A CA 1
ATOM 1137 C C . GLU A 1 148 ? -8.826 4.750 -6.877 1.00 92.94 148 GLU A C 1
ATOM 1139 O O . GLU A 1 148 ? -9.118 4.314 -5.761 1.00 92.94 148 GLU A O 1
ATOM 1144 N N . GLU A 1 149 ? -8.167 4.007 -7.764 1.00 94.12 149 GLU A N 1
ATOM 1145 C CA . GLU A 1 149 ? -7.585 2.710 -7.434 1.00 94.12 149 GLU A CA 1
ATOM 1146 C C . GLU A 1 149 ? -6.240 2.901 -6.731 1.00 94.12 149 GLU A C 1
ATOM 1148 O O . GLU A 1 149 ? -5.361 3.600 -7.234 1.00 94.12 149 GLU A O 1
ATOM 1153 N N . HIS A 1 150 ? -6.077 2.246 -5.586 1.00 94.31 150 HIS A N 1
ATOM 1154 C CA . HIS A 1 150 ? -4.851 2.215 -4.804 1.00 94.31 150 HIS A CA 1
ATOM 1155 C C . HIS A 1 150 ? -4.391 0.771 -4.623 1.00 94.31 150 HIS A C 1
ATOM 1157 O O . HIS A 1 150 ? -5.178 -0.121 -4.306 1.00 94.31 150 HIS A O 1
ATOM 1163 N N . TRP A 1 151 ? -3.097 0.543 -4.792 1.00 96.31 151 TRP A N 1
ATOM 1164 C CA . TRP A 1 151 ? -2.426 -0.713 -4.498 1.00 96.31 151 TRP A CA 1
ATOM 1165 C C . TRP A 1 151 ? -1.617 -0.535 -3.222 1.00 96.31 151 TRP A C 1
ATOM 1167 O O . TRP A 1 151 ? -0.672 0.247 -3.172 1.00 96.31 151 TRP A O 1
ATOM 1177 N N . LEU A 1 152 ? -2.005 -1.241 -2.170 1.00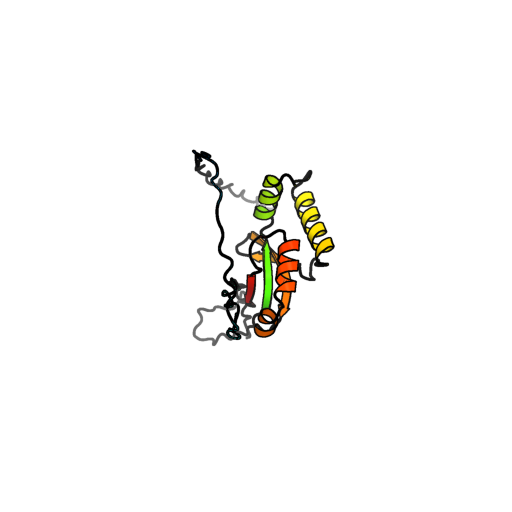 95.75 152 LEU A N 1
ATOM 1178 C CA . LEU A 1 152 ? -1.267 -1.290 -0.920 1.00 95.75 152 LEU A CA 1
ATOM 1179 C C . LEU A 1 152 ? -0.256 -2.428 -1.021 1.00 95.75 152 LEU A C 1
ATOM 1181 O O . LEU A 1 152 ? -0.646 -3.595 -0.984 1.00 95.75 152 LEU A O 1
ATOM 1185 N N . VAL A 1 153 ? 1.024 -2.089 -1.148 1.00 97.44 153 VAL A N 1
ATOM 1186 C CA . VAL A 1 153 ? 2.124 -3.062 -1.146 1.00 97.44 153 VAL A CA 1
ATOM 1187 C C . VAL A 1 153 ? 2.768 -3.047 0.234 1.00 97.44 153 VAL A C 1
ATOM 1189 O O . VAL A 1 153 ? 3.281 -2.013 0.650 1.00 97.44 153 VAL A O 1
ATOM 1192 N N . TYR A 1 154 ? 2.729 -4.152 0.972 1.00 97.06 154 TYR A N 1
ATOM 1193 C CA . TYR A 1 154 ? 3.155 -4.218 2.368 1.00 97.06 154 TYR A CA 1
ATOM 1194 C C . TYR A 1 154 ? 3.892 -5.518 2.703 1.00 97.06 154 TYR A C 1
ATOM 1196 O O . TYR A 1 154 ? 3.534 -6.598 2.237 1.00 97.06 154 TYR A O 1
ATOM 1204 N N . ILE A 1 155 ? 4.890 -5.413 3.582 1.00 96.12 155 ILE A N 1
ATOM 1205 C CA . ILE A 1 155 ? 5.703 -6.551 4.054 1.00 96.12 155 ILE A CA 1
ATOM 1206 C C . ILE A 1 155 ? 5.221 -7.126 5.385 1.00 96.12 155 ILE A C 1
ATOM 1208 O O . ILE A 1 155 ? 5.492 -8.280 5.701 1.00 96.12 155 ILE A O 1
ATOM 1212 N N . ALA A 1 156 ? 4.483 -6.335 6.164 1.00 96.31 156 ALA A N 1
ATOM 1213 C CA . ALA A 1 156 ? 3.952 -6.745 7.455 1.00 96.31 156 ALA A CA 1
ATOM 1214 C C . ALA A 1 156 ? 2.524 -6.232 7.630 1.00 96.31 156 ALA A C 1
ATOM 1216 O O . ALA A 1 156 ? 2.193 -5.123 7.207 1.00 96.31 156 ALA A O 1
ATOM 1217 N N . LYS A 1 157 ? 1.688 -7.046 8.277 1.00 95.69 157 LYS A N 1
ATOM 1218 C CA . LYS A 1 157 ? 0.313 -6.720 8.664 1.00 95.69 157 LYS A CA 1
ATOM 1219 C C . LYS A 1 157 ? 0.041 -7.297 10.049 1.00 95.69 157 LYS A C 1
ATOM 1221 O O . LYS A 1 157 ? 0.281 -8.479 10.272 1.00 95.69 157 LYS A O 1
ATOM 1226 N N . SER A 1 158 ? -0.477 -6.484 10.965 1.00 95.81 158 SER A N 1
ATOM 1227 C CA . SER A 1 158 ? -0.881 -6.923 12.306 1.00 95.81 158 SER A CA 1
ATOM 1228 C C . SER A 1 158 ? -2.080 -6.119 12.807 1.00 95.81 158 SER A C 1
ATOM 1230 O O . SER A 1 158 ? -2.289 -4.973 12.417 1.00 95.81 158 SER A O 1
ATOM 1232 N N . SER A 1 159 ? -2.867 -6.702 13.709 1.00 94.19 159 SER A N 1
ATOM 1233 C CA . SER A 1 159 ? -3.878 -5.976 14.490 1.00 94.19 159 SER A CA 1
ATOM 1234 C C . SER A 1 159 ? -3.265 -5.158 15.634 1.00 94.19 159 SER A C 1
ATOM 1236 O O . SER A 1 159 ? -3.961 -4.384 16.289 1.00 94.19 159 SER A O 1
ATOM 1238 N N . ARG A 1 160 ? -1.961 -5.313 15.896 1.00 93.94 160 ARG A N 1
ATOM 1239 C CA . ARG A 1 160 ? -1.238 -4.621 16.963 1.00 93.94 160 ARG A CA 1
ATOM 1240 C C . ARG A 1 160 ? -0.155 -3.736 16.367 1.00 93.94 160 ARG A C 1
ATOM 1242 O O . ARG A 1 160 ? 0.784 -4.219 15.740 1.00 93.94 160 ARG A O 1
ATOM 1249 N N . LEU A 1 161 ? -0.228 -2.443 16.670 1.00 93.50 161 LEU A N 1
ATOM 1250 C CA . LEU A 1 161 ? 0.765 -1.459 16.238 1.00 93.50 161 LEU A CA 1
ATOM 1251 C C . LEU A 1 161 ? 2.199 -1.845 16.642 1.00 93.50 161 LEU A C 1
ATOM 1253 O O . LEU A 1 161 ? 3.130 -1.684 15.859 1.00 93.50 161 LEU A O 1
ATOM 1257 N N . LYS A 1 162 ? 2.378 -2.397 17.849 1.00 93.94 162 LYS A N 1
ATOM 1258 C CA . LYS A 1 162 ? 3.699 -2.781 18.372 1.00 93.94 162 LYS A CA 1
ATOM 1259 C C . LYS A 1 162 ? 4.422 -3.795 17.486 1.00 93.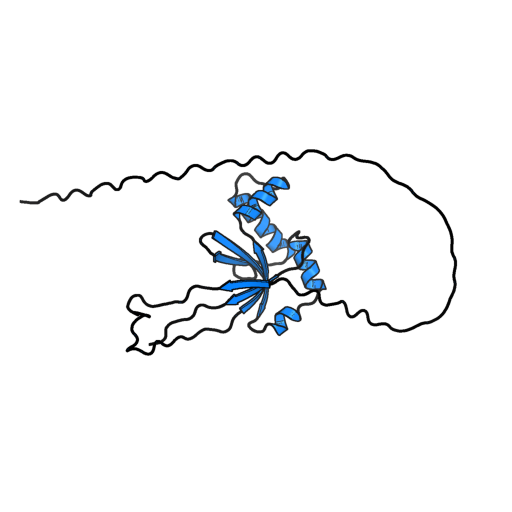94 162 LYS A C 1
ATOM 1261 O O . LYS A 1 162 ? 5.636 -3.702 17.363 1.00 93.94 162 LYS A O 1
ATOM 1266 N N . ASP A 1 163 ? 3.690 -4.716 16.863 1.00 95.19 163 ASP A N 1
ATOM 1267 C CA . ASP A 1 163 ? 4.289 -5.742 16.007 1.00 95.19 163 ASP A CA 1
ATOM 1268 C C . ASP A 1 163 ? 4.841 -5.114 14.716 1.00 95.19 163 ASP A C 1
ATOM 1270 O O . ASP A 1 163 ? 5.902 -5.501 14.241 1.00 95.19 163 ASP A O 1
ATOM 1274 N N . ILE A 1 164 ? 4.161 -4.090 14.185 1.00 95.69 164 ILE A N 1
ATOM 1275 C CA . ILE A 1 164 ? 4.618 -3.338 13.010 1.00 95.69 164 ILE A CA 1
ATOM 1276 C C . ILE A 1 164 ? 5.839 -2.477 13.336 1.00 95.69 164 ILE A C 1
ATOM 1278 O O . ILE A 1 164 ? 6.815 -2.462 12.588 1.00 95.69 164 ILE A O 1
ATOM 1282 N N . LEU A 1 165 ? 5.818 -1.787 14.477 1.00 92.25 165 LEU A N 1
ATOM 1283 C CA . LEU A 1 165 ? 6.946 -0.958 14.906 1.00 92.25 165 LEU A CA 1
ATOM 1284 C C . LEU A 1 165 ? 8.197 -1.787 15.228 1.00 92.25 165 LEU A C 1
ATOM 1286 O O . LEU A 1 165 ? 9.305 -1.268 15.107 1.00 92.25 165 LEU A O 1
ATOM 1290 N N . ALA A 1 166 ? 8.021 -3.059 15.595 1.00 94.19 166 ALA A N 1
ATOM 1291 C CA . ALA A 1 166 ? 9.101 -3.997 15.876 1.00 94.19 166 ALA A CA 1
ATOM 1292 C C . ALA A 1 166 ? 9.765 -4.589 14.619 1.00 94.19 166 ALA A C 1
ATOM 1294 O O . ALA A 1 166 ? 10.778 -5.271 14.760 1.00 94.19 166 ALA A O 1
ATOM 1295 N N . VAL A 1 167 ? 9.237 -4.341 13.410 1.00 94.19 167 VAL A N 1
ATOM 1296 C CA . VAL A 1 167 ? 9.871 -4.818 12.169 1.00 94.19 167 VAL A CA 1
ATOM 1297 C C . VAL A 1 167 ? 11.286 -4.230 12.060 1.00 94.19 167 VAL A C 1
ATOM 1299 O O . VAL A 1 167 ? 11.401 -2.996 12.098 1.00 94.19 167 VAL A O 1
ATOM 1302 N N . PRO A 1 168 ? 12.334 -5.064 11.916 1.00 93.75 168 PRO A N 1
ATOM 1303 C CA . PRO A 1 168 ? 13.724 -4.625 11.822 1.00 93.75 168 PRO A CA 1
ATOM 1304 C C . PRO A 1 168 ? 13.973 -3.602 10.712 1.00 93.75 168 PRO A C 1
ATOM 1306 O O . PRO A 1 168 ? 13.325 -3.623 9.666 1.00 93.75 168 PRO A O 1
ATOM 1309 N N . GLN A 1 169 ? 14.953 -2.720 10.920 1.00 91.75 169 GLN A N 1
ATOM 1310 C CA . GLN A 1 169 ? 15.337 -1.735 9.905 1.00 91.75 169 GLN A CA 1
ATOM 1311 C C . GLN A 1 169 ? 15.887 -2.406 8.637 1.00 91.75 169 GLN A C 1
ATOM 1313 O O . GLN A 1 169 ? 15.576 -1.951 7.542 1.00 91.75 169 GLN A O 1
ATOM 1318 N N . ASP A 1 170 ? 16.617 -3.515 8.770 1.00 94.44 170 ASP A N 1
ATOM 1319 C CA . ASP A 1 170 ? 17.172 -4.246 7.624 1.00 94.44 170 ASP A CA 1
ATOM 1320 C C . ASP A 1 170 ? 16.072 -4.739 6.673 1.00 94.44 170 ASP A C 1
ATOM 1322 O O . ASP A 1 170 ? 16.194 -4.590 5.456 1.00 94.44 170 ASP A O 1
ATOM 1326 N N . ASP A 1 171 ? 14.950 -5.226 7.214 1.00 94.12 171 ASP A N 1
ATOM 1327 C CA . ASP A 1 171 ? 13.789 -5.642 6.419 1.00 94.12 171 ASP A CA 1
ATOM 1328 C C . ASP A 1 171 ? 13.146 -4.449 5.697 1.00 94.12 171 ASP A C 1
ATOM 1330 O O . ASP A 1 171 ? 12.746 -4.551 4.534 1.00 94.12 171 ASP A O 1
ATOM 1334 N N . ARG A 1 172 ? 13.090 -3.283 6.356 1.00 94.12 172 ARG A N 1
ATOM 1335 C CA . ARG A 1 172 ? 12.596 -2.036 5.747 1.00 94.12 172 ARG A CA 1
ATOM 1336 C C . ARG A 1 172 ? 13.507 -1.577 4.616 1.00 94.12 172 ARG A C 1
ATOM 1338 O O . ARG A 1 172 ? 13.008 -1.188 3.565 1.00 94.12 172 ARG A O 1
ATOM 1345 N N . ASP A 1 173 ? 14.820 -1.663 4.804 1.00 94.00 173 ASP A N 1
ATOM 1346 C CA . ASP A 1 173 ? 15.819 -1.276 3.810 1.00 94.00 173 ASP A CA 1
ATOM 1347 C C . ASP A 1 173 ? 15.864 -2.229 2.613 1.00 94.00 173 ASP A C 1
ATOM 1349 O O . ASP A 1 173 ? 16.082 -1.794 1.479 1.00 94.00 173 ASP A O 1
ATOM 1353 N N . LEU A 1 174 ? 15.662 -3.530 2.833 1.00 93.69 174 LEU A N 1
ATOM 1354 C CA . LEU A 1 174 ? 15.485 -4.500 1.752 1.00 93.69 174 LEU A CA 1
ATOM 1355 C C . LEU A 1 174 ? 14.209 -4.205 0.965 1.00 93.69 174 LEU A C 1
ATOM 1357 O O . LEU A 1 174 ? 14.243 -4.152 -0.264 1.00 93.69 174 LEU A O 1
ATOM 1361 N N . PHE A 1 175 ? 13.105 -3.932 1.658 1.00 95.31 175 PHE A N 1
ATOM 1362 C CA . PHE A 1 175 ? 11.842 -3.611 1.007 1.00 95.31 175 PHE A CA 1
ATOM 1363 C C . PHE A 1 175 ? 11.894 -2.291 0.233 1.00 95.31 175 PHE A C 1
ATOM 1365 O O . PHE A 1 175 ? 11.437 -2.223 -0.903 1.00 95.31 175 PHE A O 1
ATOM 1372 N N . ARG A 1 176 ? 12.511 -1.253 0.800 1.00 95.12 176 ARG A N 1
ATOM 1373 C CA . ARG A 1 176 ? 12.747 0.037 0.140 1.00 95.12 176 ARG A CA 1
ATOM 1374 C C . ARG A 1 176 ? 13.545 -0.119 -1.153 1.00 95.12 176 ARG A C 1
ATOM 1376 O O . ARG A 1 176 ? 13.154 0.425 -2.184 1.00 95.12 176 ARG A O 1
ATOM 1383 N N . ARG A 1 177 ? 14.611 -0.928 -1.120 1.00 93.81 177 ARG A N 1
ATOM 1384 C CA . ARG A 1 177 ? 15.390 -1.282 -2.315 1.00 93.81 177 ARG A CA 1
ATOM 1385 C C . ARG A 1 177 ? 14.550 -2.027 -3.345 1.00 93.81 177 ARG A C 1
ATOM 1387 O O . ARG A 1 177 ? 14.622 -1.684 -4.519 1.00 93.81 177 ARG A O 1
ATOM 1394 N N . ALA A 1 178 ? 13.734 -2.985 -2.909 1.00 92.81 178 ALA A N 1
ATOM 1395 C CA . ALA A 1 178 ? 12.893 -3.756 -3.816 1.00 92.81 178 ALA A CA 1
ATOM 1396 C C . ALA A 1 178 ? 11.788 -2.915 -4.484 1.00 92.81 178 ALA A C 1
ATOM 1398 O O . ALA A 1 178 ? 11.417 -3.126 -5.635 1.00 92.81 178 ALA A O 1
ATOM 1399 N N . MET A 1 179 ? 11.276 -1.916 -3.767 1.00 93.19 179 MET A N 1
ATOM 1400 C CA . MET A 1 179 ? 10.285 -0.979 -4.294 1.00 93.19 179 MET A CA 1
ATOM 1401 C C . MET A 1 179 ? 10.910 0.137 -5.140 1.00 93.19 179 MET A C 1
ATOM 1403 O O . MET A 1 179 ? 10.178 0.878 -5.793 1.00 93.19 179 MET A O 1
ATOM 1407 N N . GLU A 1 180 ? 12.243 0.253 -5.149 1.00 90.62 180 GLU A N 1
ATOM 1408 C CA . GLU A 1 180 ? 12.995 1.333 -5.798 1.00 90.62 180 GLU A CA 1
ATOM 1409 C C . GLU A 1 180 ? 12.524 2.737 -5.367 1.00 90.62 180 GLU A C 1
ATOM 1411 O O . GLU A 1 180 ? 12.390 3.656 -6.186 1.00 90.62 180 GLU A O 1
ATOM 1416 N N . VAL A 1 181 ? 12.247 2.883 -4.070 1.00 90.12 181 VAL A N 1
ATOM 1417 C CA . VAL A 1 181 ? 11.798 4.128 -3.430 1.00 90.12 181 VAL A CA 1
ATOM 1418 C C . VAL A 1 181 ? 12.920 4.648 -2.531 1.00 90.12 181 VAL A C 1
ATOM 1420 O O . VAL A 1 181 ? 13.665 3.864 -1.945 1.00 90.12 181 VAL A O 1
ATOM 1423 N N . ALA A 1 182 ? 13.095 5.967 -2.442 1.00 89.06 182 ALA A N 1
ATOM 1424 C CA . ALA A 1 182 ? 14.160 6.552 -1.624 1.00 89.06 182 ALA A CA 1
ATOM 1425 C C . ALA A 1 182 ? 13.770 6.609 -0.143 1.00 89.06 182 ALA A C 1
ATOM 1427 O O . ALA A 1 182 ? 14.624 6.472 0.736 1.00 89.06 182 ALA A O 1
ATOM 1428 N N . GLU A 1 183 ? 12.483 6.806 0.114 1.00 90.81 183 GLU A N 1
ATOM 1429 C CA . GLU A 1 183 ? 11.910 7.014 1.428 1.00 90.81 183 GLU A CA 1
ATOM 1430 C C . GLU A 1 183 ? 11.473 5.712 2.110 1.00 90.81 183 GLU A C 1
ATOM 1432 O O . GLU A 1 183 ? 11.148 4.726 1.456 1.00 90.81 183 GLU A O 1
ATOM 1437 N N . ASP A 1 184 ? 11.412 5.736 3.443 1.00 91.94 184 ASP A N 1
ATOM 1438 C CA . ASP A 1 184 ? 10.971 4.599 4.255 1.00 91.94 184 ASP A CA 1
ATOM 1439 C C . ASP A 1 184 ? 9.485 4.244 4.048 1.00 91.94 184 ASP A C 1
ATOM 1441 O O . ASP A 1 184 ? 8.666 5.136 3.765 1.00 91.94 184 ASP A O 1
ATOM 1445 N N . PRO A 1 185 ? 9.103 2.967 4.260 1.00 95.12 185 PRO A N 1
ATOM 1446 C CA . PRO A 1 185 ? 7.712 2.538 4.180 1.00 95.12 185 PRO A CA 1
ATOM 1447 C C . PRO A 1 185 ? 6.836 3.259 5.210 1.00 95.12 185 PRO A C 1
ATOM 1449 O O . PRO A 1 185 ? 7.269 3.609 6.310 1.00 95.12 185 PRO A O 1
ATOM 1452 N N . TYR A 1 186 ? 5.574 3.458 4.846 1.00 96.06 186 TYR A N 1
ATOM 1453 C CA . TYR A 1 186 ? 4.561 4.073 5.692 1.00 96.06 186 TYR A CA 1
ATOM 1454 C C . TYR A 1 186 ? 4.012 3.075 6.712 1.00 96.06 186 TYR A C 1
ATOM 1456 O O . TYR A 1 186 ? 3.819 1.894 6.406 1.00 96.06 186 TYR A O 1
ATOM 1464 N N . LEU A 1 187 ? 3.642 3.591 7.884 1.00 96.81 187 LEU A N 1
ATOM 1465 C CA . LEU A 1 187 ? 2.649 2.963 8.743 1.00 96.81 187 LEU A CA 1
ATOM 1466 C C . LEU A 1 187 ? 1.267 3.225 8.141 1.00 96.81 187 LEU A C 1
ATOM 1468 O O . LEU A 1 187 ? 0.707 4.313 8.277 1.00 96.81 187 LEU A O 1
ATOM 1472 N N . ILE A 1 188 ? 0.705 2.226 7.474 1.00 96.19 188 ILE A N 1
ATOM 1473 C CA . ILE A 1 188 ? -0.651 2.302 6.938 1.00 96.19 188 ILE A CA 1
ATOM 1474 C C . ILE A 1 188 ? -1.622 1.850 8.030 1.00 96.19 188 ILE A C 1
ATOM 1476 O O . ILE A 1 188 ? -1.547 0.717 8.508 1.00 96.19 188 ILE A O 1
ATOM 1480 N N . ILE A 1 189 ? -2.543 2.726 8.423 1.00 95.38 189 ILE A N 1
ATOM 1481 C CA . ILE A 1 189 ? -3.567 2.446 9.434 1.00 95.38 189 ILE A CA 1
ATOM 1482 C C . ILE A 1 189 ? -4.892 2.235 8.713 1.00 95.38 189 ILE A C 1
ATOM 1484 O O . ILE A 1 189 ? -5.499 3.181 8.216 1.00 95.38 189 ILE A O 1
ATOM 1488 N N . PHE A 1 190 ? -5.347 0.990 8.658 1.00 92.06 190 PHE A N 1
ATOM 1489 C CA . PHE A 1 190 ? -6.619 0.621 8.057 1.00 92.06 190 PHE A CA 1
ATOM 1490 C C . PHE A 1 190 ? -7.718 0.594 9.121 1.00 92.06 190 PHE A C 1
ATOM 1492 O O . PHE A 1 190 ? -7.796 -0.324 9.944 1.00 92.06 190 PHE A O 1
ATOM 1499 N N . CYS A 1 191 ? -8.577 1.608 9.102 1.00 91.06 191 CYS A N 1
ATOM 1500 C CA . CYS A 1 191 ? -9.728 1.733 9.983 1.00 91.06 191 CYS A CA 1
ATOM 1501 C C . CYS A 1 191 ? -10.943 1.038 9.363 1.00 91.06 191 CYS A C 1
ATOM 1503 O O . CYS A 1 191 ? -11.565 1.554 8.431 1.00 91.06 191 CYS A O 1
ATOM 1505 N N . SER A 1 192 ? -11.299 -0.116 9.932 1.00 85.75 192 SER A N 1
ATOM 1506 C CA . SER A 1 192 ? -12.486 -0.890 9.560 1.00 85.75 192 SER A CA 1
ATOM 1507 C C . SER A 1 192 ? -13.759 -0.033 9.602 1.00 85.75 192 SER A C 1
ATOM 1509 O O . SER A 1 192 ? -13.879 0.826 10.484 1.00 85.75 192 SER A O 1
ATOM 1511 N N . PRO A 1 193 ? -14.736 -0.267 8.710 1.00 85.88 193 PRO A N 1
ATOM 1512 C CA . PRO A 1 193 ? -15.985 0.483 8.728 1.00 85.88 193 PRO A CA 1
ATOM 1513 C C . PRO A 1 193 ? -16.771 0.202 10.013 1.00 85.88 193 PRO A C 1
ATOM 1515 O O . PRO A 1 193 ? -16.719 -0.902 10.563 1.00 85.88 193 PRO A O 1
ATOM 1518 N N . LYS A 1 194 ? -17.537 1.190 10.492 1.00 87.00 194 LYS A N 1
ATOM 1519 C CA . LYS A 1 194 ? -18.537 0.927 11.534 1.00 87.00 194 LYS A CA 1
ATOM 1520 C C . LYS A 1 194 ? -19.728 0.227 10.899 1.00 87.00 194 LYS A C 1
ATOM 1522 O O . LYS A 1 194 ? -20.304 0.742 9.942 1.00 87.00 194 LYS A O 1
ATOM 1527 N N . CYS A 1 195 ? -20.114 -0.908 11.455 1.00 86.06 195 CYS A N 1
ATOM 1528 C CA . CYS A 1 195 ? -21.272 -1.675 11.026 1.00 86.06 195 CYS A CA 1
ATOM 1529 C C . CYS A 1 195 ? -22.434 -1.402 11.979 1.00 86.06 195 CYS A C 1
ATOM 1531 O O . CYS A 1 195 ? -22.279 -1.524 13.197 1.00 86.06 195 CYS A O 1
ATOM 1533 N N . TYR A 1 196 ? -23.590 -1.026 11.432 1.00 86.12 196 TYR A N 1
ATOM 1534 C CA . TYR A 1 196 ? -24.821 -0.914 12.210 1.00 86.12 196 TYR A CA 1
ATOM 1535 C C . TYR A 1 196 ? -25.218 -2.280 12.785 1.00 86.12 196 TYR A C 1
ATOM 1537 O O . TYR A 1 196 ? -25.182 -3.289 12.080 1.00 86.12 196 TYR A O 1
ATOM 1545 N N . ILE A 1 197 ? -25.607 -2.302 14.056 1.00 86.31 197 ILE A N 1
ATOM 1546 C CA . ILE A 1 197 ? -26.161 -3.474 14.738 1.00 86.31 197 ILE A CA 1
ATOM 1547 C C . ILE A 1 197 ? -27.528 -3.067 15.297 1.00 86.31 197 ILE A C 1
ATOM 1549 O O . ILE A 1 197 ? -27.615 -2.075 16.018 1.00 86.31 197 ILE A O 1
ATOM 1553 N N . SER A 1 198 ? -28.591 -3.771 14.896 1.00 69.06 198 SER A N 1
ATOM 1554 C CA . SER A 1 198 ? -29.974 -3.477 15.312 1.00 69.06 198 SER A CA 1
ATOM 1555 C C . SER A 1 198 ? -30.180 -3.689 16.807 1.00 69.06 198 SER A C 1
ATOM 1557 O O . SER A 1 198 ? -29.723 -4.750 17.293 1.00 69.06 198 SER A O 1
#

Secondary structure (DSSP, 8-state):
-----PPPPPP-PPPPPPPPPP----------------------------------PPPPEEEEEPPPB--TT--TT-SSS--EEEEPPPEEEEEEEE-HHHHHHHHHHTT---SSHHHHHHHHHHHHHHHH--EETBEEEEEEETTEEEEEEEEEEESSHHHHHTS-HHHHHHHHHHHT-SSPPEEEEEEPPEEEE-

Organism: NCBI:txid97359

Radius of gyration: 27.01 Å; chains: 1; bounding box: 103×41×54 Å

pLDDT: mean 77.72, std 23.31, range [30.16, 97.44]

Foldseek 3Di:
DDDDDDDDDDDDDDDDDDDDDDDDDDDDDDDDDDDDDDDDDDDDDDDDDDDPPVPPPPFAAAEAADAADDDPPDDPPPPVDDWDWDWDQKKKFFWDKDFLVVVLVVCVVVVQDDPDSVVSVVVLQVLLCVQQVADDVRQWDWDQDPNGIIITRGDDMDSDPVVVVPPDVVVQVSNCVSNVHPDTTHTYIYTGHIYIDD

Sequence (198 aa):
MADDVACPEVPVIGAPARRRVQFDCEGASESDPVSPDDNDDGEGKDTAGSSLTKSAASMREFIITCPNVIPPHVNLRDKSIKHRFTQAPPSYLLGYPAIPRILYDELVKRGRHLQSREATLDAWLASIERQTGLTWGKGIQKEILAHEEHWLVYIAKSSRLKDILAVPQDDRDLFRRAMEVAEDPYLIIFCSPKCYIS